Protein AF-A0A6C0KWX5-F1 (afdb_monomer_lite)

Sequence (320 aa):
MVLDVYQHNNIVYVDLNPANWIELTDAEILKAAKLDSSIHVRIRRTIEYNVAIFLELEFTEPQNSIKIADKTYEVKQPPPLTLVDLQLCLVFKNEWHAIPSVLNYYRRTHGVQRFILYDNQSDTPPPAELTAQPDVVYESWNFPYKHTIKDKKNLSPTYEGPETIIVAQNSAYSHCLKRYRQATWTMLFDTDEFVVRRRGAESLKSLVQRIPPTIDTILMKGYWAGCNSVTQSEIHNSLRKFGRRSQKFCMNKLILRTAVHVFTNCIHNPYPTRGHVTMLPPDHGFYFFHLYTASTKNRACDCTVYCQVPDRSFQESLSF

Structure (mmCIF, N/CA/C/O backbone):
data_AF-A0A6C0KWX5-F1
#
_entry.id   AF-A0A6C0KWX5-F1
#
loop_
_atom_site.group_PDB
_atom_site.id
_atom_site.type_symbol
_atom_site.label_atom_id
_atom_site.label_alt_id
_atom_site.label_comp_id
_atom_site.label_asym_id
_atom_site.label_entity_id
_atom_site.label_seq_id
_atom_site.pdbx_PDB_ins_code
_atom_site.Cartn_x
_atom_site.Cartn_y
_atom_site.Cartn_z
_atom_site.occupancy
_atom_site.B_iso_or_equiv
_atom_site.auth_seq_id
_atom_site.auth_comp_id
_atom_site.auth_asym_id
_atom_site.auth_atom_id
_atom_site.pdbx_PDB_model_num
ATOM 1 N N . MET A 1 1 ? 8.582 -11.885 -13.595 1.00 77.88 1 MET A N 1
ATOM 2 C CA . MET A 1 1 ? 9.127 -10.592 -14.065 1.00 77.88 1 MET A CA 1
ATOM 3 C C . MET A 1 1 ? 8.169 -9.462 -13.727 1.00 77.88 1 MET A C 1
ATOM 5 O O . MET A 1 1 ? 8.527 -8.648 -12.892 1.00 77.88 1 MET A O 1
ATOM 9 N N . VAL A 1 2 ? 6.964 -9.444 -14.291 1.00 87.12 2 VAL A N 1
ATOM 10 C CA . VAL A 1 2 ? 5.901 -8.481 -13.952 1.00 87.12 2 VAL A CA 1
ATOM 11 C C . VAL A 1 2 ? 5.004 -9.070 -12.856 1.00 87.12 2 VAL A C 1
ATOM 13 O O . VAL A 1 2 ? 4.782 -10.282 -12.859 1.00 87.12 2 VAL A O 1
ATOM 16 N N . LEU A 1 3 ? 4.574 -8.240 -11.906 1.00 84.06 3 LEU A N 1
ATOM 17 C CA . LEU A 1 3 ? 3.698 -8.575 -10.780 1.00 84.06 3 LEU A CA 1
ATOM 18 C C . LEU A 1 3 ? 2.239 -8.415 -11.154 1.00 84.06 3 LEU A C 1
ATOM 20 O O . LEU A 1 3 ? 1.463 -9.359 -11.049 1.00 84.06 3 LEU A O 1
ATOM 24 N N . ASP A 1 4 ? 1.900 -7.217 -11.604 1.00 89.44 4 ASP A N 1
ATOM 25 C CA . ASP A 1 4 ? 0.569 -6.878 -12.048 1.00 89.44 4 ASP A CA 1
ATOM 26 C C . ASP A 1 4 ? 0.655 -5.827 -13.150 1.00 89.44 4 ASP A C 1
ATOM 28 O O . ASP A 1 4 ? 1.644 -5.093 -13.264 1.00 89.44 4 ASP A O 1
ATOM 32 N N . VAL A 1 5 ? -0.390 -5.786 -13.966 1.00 92.94 5 VAL A N 1
ATOM 33 C CA . VAL A 1 5 ? -0.585 -4.769 -14.988 1.00 92.94 5 VAL A CA 1
ATOM 34 C C . VAL A 1 5 ? -2.001 -4.262 -14.856 1.00 92.94 5 VAL A C 1
ATOM 36 O O . VAL A 1 5 ? -2.960 -5.020 -14.995 1.00 92.94 5 VAL A O 1
ATOM 39 N N . TYR A 1 6 ? -2.138 -2.971 -14.607 1.00 91.88 6 TYR A N 1
ATOM 40 C CA . TYR A 1 6 ? -3.445 -2.342 -14.542 1.00 91.88 6 TYR A CA 1
ATOM 41 C C . TYR A 1 6 ? -3.374 -0.918 -15.067 1.00 91.88 6 TYR A C 1
ATOM 43 O O . TYR A 1 6 ? -2.311 -0.297 -15.131 1.00 91.88 6 TYR A O 1
ATOM 51 N N . GLN A 1 7 ? -4.527 -0.401 -15.460 1.00 92.38 7 GLN A N 1
ATOM 52 C CA . GLN A 1 7 ? -4.629 0.909 -16.076 1.00 92.38 7 GLN A CA 1
ATOM 53 C C . GLN A 1 7 ? -5.411 1.874 -15.205 1.00 92.38 7 GLN A C 1
ATOM 55 O O . GLN A 1 7 ? -6.358 1.503 -14.526 1.00 92.38 7 GLN A O 1
ATOM 60 N N . HIS A 1 8 ? -5.034 3.142 -15.245 1.00 89.06 8 HIS A N 1
ATOM 61 C CA . HIS A 1 8 ? -5.859 4.219 -14.736 1.00 89.06 8 HIS A CA 1
ATOM 62 C C . HIS A 1 8 ? -5.823 5.374 -15.730 1.00 89.06 8 HIS A C 1
ATOM 64 O O . HIS A 1 8 ? -4.761 5.942 -15.997 1.00 89.06 8 HIS A O 1
ATOM 70 N N . ASN A 1 9 ? -6.989 5.722 -16.274 1.00 89.00 9 ASN A N 1
ATOM 71 C CA . ASN A 1 9 ? -7.113 6.634 -17.410 1.00 89.00 9 ASN A CA 1
ATOM 72 C C . ASN A 1 9 ? -6.248 6.135 -18.578 1.00 89.00 9 ASN A C 1
ATOM 74 O O . ASN A 1 9 ? -6.409 5.000 -19.010 1.00 89.00 9 ASN A O 1
ATOM 78 N N . ASN A 1 10 ? -5.302 6.950 -19.032 1.00 91.56 10 ASN A N 1
ATOM 79 C CA . ASN A 1 10 ? -4.408 6.672 -20.152 1.00 91.56 10 ASN A CA 1
ATOM 80 C C . ASN A 1 10 ? -3.023 6.160 -19.717 1.00 91.56 10 ASN A C 1
ATOM 82 O O . ASN A 1 10 ? -2.100 6.085 -20.523 1.00 91.56 10 ASN A O 1
ATOM 86 N N . ILE A 1 11 ? -2.859 5.831 -18.432 1.00 93.00 11 ILE A N 1
ATOM 87 C CA . ILE A 1 11 ? -1.591 5.360 -17.874 1.00 93.00 11 ILE A CA 1
ATOM 88 C C . ILE A 1 11 ? -1.740 3.892 -17.495 1.00 93.00 11 ILE A C 1
ATOM 90 O O . ILE A 1 11 ? -2.563 3.545 -16.645 1.00 93.00 11 ILE A O 1
ATOM 94 N N . VAL A 1 12 ? -0.917 3.038 -18.097 1.00 94.19 12 VAL A N 1
ATOM 95 C CA . VAL A 1 12 ? -0.750 1.648 -17.673 1.00 94.19 12 VAL A CA 1
ATOM 96 C C . VAL A 1 12 ? 0.422 1.576 -16.708 1.00 94.19 12 VAL A C 1
ATOM 98 O O . VAL A 1 12 ? 1.530 2.027 -17.001 1.00 94.19 12 VAL A O 1
ATOM 101 N N . TYR A 1 13 ? 0.169 0.994 -15.546 1.00 93.25 13 TYR A N 1
ATOM 102 C CA . TYR A 1 13 ? 1.183 0.712 -14.550 1.00 93.25 13 TYR A CA 1
ATOM 103 C C . TYR A 1 13 ? 1.593 -0.750 -14.648 1.00 93.25 13 TYR A C 1
ATOM 105 O O . TYR A 1 13 ? 0.751 -1.648 -14.664 1.00 93.25 13 TYR A O 1
ATOM 113 N N . VAL A 1 14 ? 2.900 -0.974 -14.681 1.00 93.81 14 VAL A N 1
ATOM 114 C CA . VAL A 1 14 ? 3.500 -2.305 -14.718 1.00 93.81 14 VAL A CA 1
ATOM 115 C C . VAL A 1 14 ? 4.315 -2.484 -13.453 1.00 93.81 14 VAL A C 1
ATOM 117 O O . VAL A 1 14 ? 5.457 -2.029 -13.389 1.00 93.81 14 VAL A O 1
ATOM 120 N N . ASP A 1 15 ? 3.745 -3.136 -12.446 1.00 90.44 15 ASP A N 1
ATOM 121 C CA . ASP A 1 15 ? 4.493 -3.455 -11.234 1.00 90.44 15 ASP A CA 1
ATOM 122 C C . ASP A 1 15 ? 5.517 -4.549 -11.557 1.00 90.44 15 ASP A C 1
ATOM 124 O O . ASP A 1 15 ? 5.176 -5.604 -12.086 1.00 90.44 15 ASP A O 1
ATOM 128 N N . LEU A 1 16 ? 6.795 -4.308 -11.276 1.00 90.25 16 LEU A N 1
ATOM 129 C CA . LEU A 1 16 ? 7.890 -5.244 -11.535 1.00 90.25 16 LEU A CA 1
ATOM 130 C C . LEU A 1 16 ? 8.304 -5.936 -10.241 1.00 90.25 16 LEU A C 1
ATOM 132 O O . LEU A 1 16 ? 8.296 -5.323 -9.179 1.00 90.25 16 LEU A O 1
ATOM 136 N N . ASN A 1 17 ? 8.687 -7.216 -10.320 1.00 86.25 17 ASN A N 1
ATOM 137 C CA . ASN A 1 17 ? 9.125 -7.970 -9.144 1.00 86.25 17 ASN A CA 1
ATOM 138 C C . ASN A 1 17 ? 10.477 -7.440 -8.637 1.00 86.25 17 ASN A C 1
ATOM 140 O O . ASN A 1 17 ? 11.497 -7.760 -9.247 1.00 86.25 17 ASN A O 1
ATOM 144 N N . PRO A 1 18 ? 10.550 -6.734 -7.504 1.00 82.75 18 PRO A N 1
ATOM 145 C CA . PRO A 1 18 ? 11.796 -6.127 -7.043 1.00 82.75 18 PRO A CA 1
ATOM 146 C C . PRO A 1 18 ? 12.936 -7.145 -6.918 1.00 82.75 18 PRO A C 1
ATOM 148 O O . PRO A 1 18 ? 14.059 -6.842 -7.300 1.00 82.75 18 PRO A O 1
ATOM 151 N N . ALA A 1 19 ? 12.634 -8.390 -6.529 1.00 80.12 19 ALA A N 1
ATOM 152 C CA . ALA A 1 19 ? 13.612 -9.474 -6.420 1.00 80.12 19 ALA A CA 1
ATOM 153 C C . ALA A 1 19 ? 14.302 -9.861 -7.744 1.00 80.12 19 ALA A C 1
ATOM 155 O O . ALA A 1 19 ? 15.315 -10.548 -7.717 1.00 80.12 19 ALA A O 1
ATOM 156 N N . ASN A 1 20 ? 13.746 -9.467 -8.894 1.00 83.38 20 ASN A N 1
ATOM 157 C CA . ASN A 1 20 ? 14.325 -9.732 -10.216 1.00 83.38 20 ASN A CA 1
ATOM 158 C C . ASN A 1 20 ? 14.896 -8.476 -10.888 1.00 83.38 20 ASN A C 1
ATOM 160 O O . ASN A 1 20 ? 15.666 -8.605 -11.832 1.00 83.38 20 ASN A O 1
ATOM 164 N N . TRP A 1 21 ? 14.470 -7.281 -10.468 1.00 84.69 21 TRP A N 1
ATOM 165 C CA . TRP A 1 21 ? 14.748 -6.035 -11.194 1.00 84.69 21 TRP A CA 1
ATOM 166 C C . TRP A 1 21 ? 15.574 -5.024 -10.389 1.00 84.69 21 TRP A C 1
ATOM 168 O O . TRP A 1 21 ? 16.049 -4.051 -10.968 1.00 84.69 21 TRP A O 1
ATOM 178 N N . ILE A 1 22 ? 15.763 -5.226 -9.079 1.00 82.75 22 ILE A N 1
ATOM 179 C CA . ILE A 1 22 ? 16.512 -4.286 -8.227 1.00 82.75 22 ILE A CA 1
ATOM 180 C C . ILE A 1 22 ? 17.980 -4.143 -8.631 1.00 82.75 22 ILE A C 1
ATOM 182 O O . ILE A 1 22 ? 18.542 -3.058 -8.509 1.00 82.75 22 ILE A O 1
ATOM 186 N N . GLU A 1 23 ? 18.568 -5.210 -9.166 1.00 83.31 23 GLU A N 1
ATOM 187 C CA . GLU A 1 23 ? 19.961 -5.259 -9.616 1.00 83.31 23 GLU A CA 1
ATOM 188 C C . GLU A 1 23 ? 20.122 -4.849 -11.091 1.00 83.31 23 GLU A C 1
ATOM 190 O O . GLU A 1 23 ? 21.155 -5.123 -11.683 1.00 83.31 23 GLU A O 1
ATOM 195 N N . LEU A 1 24 ? 19.109 -4.237 -11.716 1.00 85.38 24 LEU A N 1
ATOM 196 C CA . LEU A 1 24 ? 19.191 -3.731 -13.090 1.00 85.38 24 LEU A CA 1
ATOM 197 C C . LEU A 1 24 ? 19.193 -2.204 -13.085 1.00 85.38 24 LEU A C 1
ATOM 199 O O . LEU A 1 24 ? 18.390 -1.589 -12.390 1.00 85.38 24 LEU A O 1
ATOM 203 N N . THR A 1 25 ? 20.019 -1.566 -13.905 1.00 84.88 25 THR A N 1
ATOM 204 C CA . THR A 1 25 ? 19.956 -0.125 -14.215 1.00 84.88 25 THR A CA 1
ATOM 205 C C . THR A 1 25 ? 18.707 0.221 -15.030 1.00 84.88 25 THR A C 1
ATOM 207 O O . THR A 1 25 ? 18.078 -0.657 -15.613 1.00 84.88 25 THR A O 1
ATOM 210 N N . ASP A 1 26 ? 18.311 1.497 -15.104 1.00 85.75 26 ASP A N 1
ATOM 211 C CA . ASP A 1 26 ? 17.120 1.895 -15.880 1.00 85.75 26 ASP A CA 1
ATOM 212 C C . ASP A 1 26 ? 17.229 1.501 -17.360 1.00 85.75 26 ASP A C 1
ATOM 214 O O . ASP A 1 26 ? 16.267 0.997 -17.940 1.00 85.75 26 ASP A O 1
ATOM 218 N N . ALA A 1 27 ? 18.420 1.633 -17.949 1.00 87.31 27 ALA A N 1
ATOM 219 C CA . ALA A 1 27 ? 18.684 1.195 -19.316 1.00 87.31 27 ALA A CA 1
ATOM 220 C C . ALA A 1 27 ? 18.518 -0.327 -19.480 1.00 87.31 27 ALA A C 1
ATOM 222 O O . ALA A 1 27 ? 17.933 -0.786 -20.464 1.00 87.31 27 ALA A O 1
ATOM 223 N N . GLU A 1 28 ? 18.987 -1.118 -18.512 1.00 90.62 28 GLU A N 1
ATOM 224 C CA . GLU A 1 28 ? 18.811 -2.573 -18.516 1.00 90.62 28 GLU A CA 1
ATOM 225 C C . GLU A 1 28 ? 17.349 -2.973 -18.323 1.00 90.62 28 GLU A C 1
ATOM 227 O O . GLU A 1 28 ? 16.893 -3.894 -18.999 1.00 90.62 28 GLU A O 1
ATOM 232 N N . ILE A 1 29 ? 16.593 -2.257 -17.481 1.00 89.56 29 ILE A N 1
ATOM 233 C CA . ILE A 1 29 ? 15.151 -2.475 -17.326 1.00 89.56 29 ILE A CA 1
ATOM 234 C C . ILE A 1 29 ? 14.431 -2.235 -18.656 1.00 89.56 29 ILE A C 1
ATOM 236 O O . ILE A 1 29 ? 13.684 -3.106 -19.097 1.00 89.56 29 ILE A O 1
ATOM 240 N N . LEU A 1 30 ? 14.666 -1.099 -19.322 1.00 90.88 30 LEU A N 1
ATOM 241 C CA . LEU A 1 30 ? 14.030 -0.790 -20.612 1.00 90.88 30 LEU A CA 1
ATOM 242 C C . LEU A 1 30 ? 14.389 -1.827 -21.680 1.00 90.88 30 LEU A C 1
ATOM 244 O O . LEU A 1 30 ? 13.513 -2.325 -22.391 1.00 90.88 30 LEU A O 1
ATOM 248 N N . LYS A 1 31 ? 15.670 -2.206 -21.751 1.00 92.19 31 LYS A N 1
ATOM 249 C CA . LYS A 1 31 ? 16.156 -3.230 -22.679 1.00 92.19 31 LYS A CA 1
ATOM 250 C C . LYS A 1 31 ? 15.505 -4.589 -22.416 1.00 92.19 31 LYS A C 1
ATOM 252 O O . LYS A 1 31 ? 15.086 -5.255 -23.360 1.00 92.19 31 LYS A O 1
ATOM 257 N N . ALA A 1 32 ? 15.407 -5.001 -21.153 1.00 91.00 32 ALA A N 1
ATOM 258 C CA . ALA A 1 32 ? 14.780 -6.261 -20.766 1.00 91.00 32 ALA A CA 1
ATOM 259 C C . ALA A 1 32 ? 13.261 -6.242 -20.993 1.00 91.00 32 ALA A C 1
ATOM 261 O O . ALA A 1 32 ? 12.693 -7.256 -21.392 1.00 91.00 32 ALA A O 1
ATOM 262 N N . ALA A 1 33 ? 12.609 -5.094 -20.792 1.00 91.38 33 ALA A N 1
ATOM 263 C CA . ALA A 1 33 ? 11.176 -4.934 -21.001 1.00 91.38 33 ALA A CA 1
ATOM 264 C C . ALA A 1 33 ? 10.771 -5.035 -22.482 1.00 91.38 33 ALA A C 1
ATOM 266 O O . ALA A 1 33 ? 9.632 -5.411 -22.753 1.00 91.38 33 ALA A O 1
ATOM 267 N N . LYS A 1 34 ? 11.689 -4.771 -23.430 1.00 93.69 34 LYS A N 1
ATOM 268 C CA . LYS A 1 34 ? 11.443 -4.833 -24.888 1.00 93.69 34 LYS A CA 1
ATOM 269 C C . LYS A 1 34 ? 10.170 -4.079 -25.305 1.00 93.69 34 LYS A C 1
ATOM 271 O O . LYS A 1 34 ? 9.367 -4.589 -26.085 1.00 93.69 34 LYS A O 1
ATOM 276 N N . LEU A 1 35 ? 9.963 -2.901 -24.722 1.00 91.25 35 LEU A N 1
ATOM 277 C CA . LEU A 1 35 ? 8.808 -2.057 -25.020 1.00 91.25 35 LEU A CA 1
ATOM 278 C C . LEU A 1 35 ? 8.970 -1.385 -26.385 1.00 91.25 35 LEU A C 1
ATOM 280 O O . LEU A 1 35 ? 10.094 -1.149 -26.833 1.00 91.25 35 LEU A O 1
ATOM 284 N N . ASP A 1 36 ? 7.845 -1.071 -27.026 1.00 88.25 36 ASP A N 1
ATOM 285 C CA . ASP A 1 36 ? 7.844 -0.255 -28.238 1.00 88.25 36 ASP A CA 1
ATOM 286 C C . ASP A 1 36 ? 8.457 1.121 -27.936 1.00 88.25 36 ASP A C 1
ATOM 288 O O . ASP A 1 36 ? 8.102 1.773 -26.952 1.00 88.25 36 ASP A O 1
ATOM 292 N N . SER A 1 37 ? 9.375 1.558 -28.797 1.00 87.94 37 SER A N 1
ATOM 293 C CA . SER A 1 37 ? 10.013 2.873 -28.727 1.00 87.94 37 SER A CA 1
ATOM 294 C C . SER A 1 37 ? 9.035 4.052 -28.792 1.00 87.94 37 SER A C 1
ATOM 296 O O . SER A 1 37 ? 9.402 5.150 -28.381 1.00 87.94 37 SER A O 1
ATOM 298 N N . SER A 1 38 ? 7.813 3.851 -29.296 1.00 88.25 38 SER A N 1
ATOM 299 C CA . SER A 1 38 ? 6.779 4.888 -29.336 1.00 88.25 38 SER A CA 1
ATOM 300 C C . SER A 1 38 ? 6.096 5.123 -27.987 1.00 88.25 38 SER A C 1
ATOM 302 O O . SER A 1 38 ? 5.382 6.113 -27.834 1.00 88.25 38 SER A O 1
ATOM 304 N N . ILE A 1 39 ? 6.258 4.216 -27.018 1.00 90.88 39 ILE A N 1
ATOM 305 C CA . ILE A 1 39 ? 5.629 4.329 -25.702 1.00 90.88 39 ILE A CA 1
ATOM 306 C C . ILE A 1 39 ? 6.493 5.235 -24.830 1.00 90.88 39 ILE A C 1
ATOM 308 O O . ILE A 1 39 ? 7.680 4.979 -24.627 1.00 90.88 39 ILE A O 1
ATOM 312 N N . HIS A 1 40 ? 5.892 6.277 -24.253 1.00 92.38 40 HIS A N 1
ATOM 313 C CA . HIS A 1 40 ? 6.577 7.067 -23.234 1.00 92.38 40 HIS A CA 1
ATOM 314 C C . HIS A 1 40 ? 6.649 6.263 -21.936 1.00 92.38 40 HIS A C 1
ATOM 316 O O . HIS A 1 40 ? 5.623 5.988 -21.310 1.00 92.38 40 HIS A O 1
ATOM 322 N N . VAL A 1 41 ? 7.864 5.878 -21.539 1.00 92.81 41 VAL A N 1
ATOM 323 C CA . VAL A 1 41 ? 8.113 5.049 -20.354 1.00 92.81 41 VAL A CA 1
ATOM 324 C C . VAL A 1 41 ? 8.775 5.879 -19.268 1.00 92.81 41 VAL A C 1
ATOM 326 O O . VAL A 1 41 ? 9.833 6.471 -19.481 1.00 92.81 41 VAL A O 1
ATOM 329 N N . ARG A 1 42 ? 8.207 5.860 -18.061 1.00 91.81 42 ARG A N 1
ATOM 330 C CA . ARG A 1 42 ? 8.892 6.352 -16.857 1.00 91.81 42 ARG A CA 1
ATOM 331 C C . ARG A 1 42 ? 9.153 5.192 -15.915 1.00 91.81 42 ARG A C 1
ATOM 333 O O . ARG A 1 42 ? 8.222 4.503 -15.505 1.00 91.81 42 ARG A O 1
ATOM 340 N N . ILE A 1 43 ? 10.415 5.004 -15.540 1.00 87.69 43 ILE A N 1
ATOM 341 C CA . ILE A 1 43 ? 10.791 4.042 -14.504 1.00 87.69 43 ILE A CA 1
ATOM 342 C C . ILE A 1 43 ? 10.708 4.733 -13.145 1.00 87.69 43 ILE A C 1
ATOM 344 O O . ILE A 1 43 ? 11.202 5.846 -12.951 1.00 87.69 43 ILE A O 1
ATOM 348 N N . ARG A 1 44 ? 10.060 4.069 -12.190 1.00 85.25 44 ARG A N 1
ATOM 349 C CA . ARG A 1 44 ? 9.919 4.540 -10.812 1.00 85.25 44 ARG A CA 1
ATOM 350 C C . ARG A 1 44 ? 10.548 3.525 -9.866 1.00 85.25 44 ARG A C 1
ATOM 352 O O . ARG A 1 44 ? 10.265 2.334 -9.976 1.00 85.25 44 ARG A O 1
ATOM 359 N N . ARG A 1 45 ? 11.383 4.005 -8.937 1.00 79.56 45 ARG A N 1
ATOM 360 C CA . ARG A 1 45 ? 12.081 3.207 -7.912 1.00 79.56 45 ARG A CA 1
ATOM 361 C C . ARG A 1 45 ? 12.068 3.913 -6.553 1.00 79.56 45 ARG A C 1
ATOM 363 O O . ARG A 1 45 ? 12.023 5.146 -6.518 1.00 79.56 45 ARG A O 1
ATOM 370 N N . THR A 1 46 ? 12.106 3.163 -5.442 1.00 70.94 46 THR A N 1
ATOM 371 C CA . THR A 1 46 ? 12.156 3.763 -4.091 1.00 70.94 46 THR A CA 1
ATOM 372 C C . THR A 1 46 ? 13.607 4.105 -3.777 1.00 70.94 46 THR A C 1
ATOM 374 O O . THR A 1 46 ? 14.447 3.227 -3.682 1.00 70.94 46 THR A O 1
ATOM 377 N N . ILE A 1 47 ? 13.930 5.384 -3.608 1.00 57.75 47 ILE A N 1
ATOM 378 C CA . ILE A 1 47 ? 15.330 5.833 -3.494 1.00 57.75 47 ILE A CA 1
ATOM 379 C C . ILE A 1 47 ? 16.093 5.241 -2.295 1.00 57.75 47 ILE A C 1
ATOM 381 O O . ILE A 1 47 ? 17.273 4.946 -2.428 1.00 57.75 47 ILE A O 1
ATOM 385 N N . GLU A 1 48 ? 15.435 4.998 -1.160 1.00 56.97 48 GLU A N 1
ATOM 386 C CA . GLU A 1 48 ? 16.131 4.570 0.069 1.00 56.97 48 GLU A CA 1
ATOM 387 C C . GLU A 1 48 ? 16.114 3.067 0.323 1.00 56.97 48 GLU A C 1
ATOM 389 O O . GLU A 1 48 ? 16.886 2.568 1.133 1.00 56.97 48 GLU A O 1
ATOM 394 N N . TYR A 1 49 ? 15.240 2.327 -0.359 1.00 56.84 49 TYR A N 1
ATOM 395 C CA . TYR A 1 49 ? 15.093 0.891 -0.112 1.00 56.84 49 TYR A CA 1
ATOM 396 C C . TYR A 1 49 ? 14.850 0.069 -1.392 1.00 56.84 49 TYR A C 1
ATOM 398 O O . TYR A 1 49 ? 14.737 -1.147 -1.307 1.00 56.84 49 TYR A O 1
ATOM 406 N N . ASN A 1 50 ? 14.774 0.703 -2.570 1.00 54.28 50 ASN A N 1
ATOM 407 C CA . ASN A 1 50 ? 14.421 0.147 -3.891 1.00 54.28 50 ASN A CA 1
ATOM 408 C C . ASN A 1 50 ? 13.410 -1.020 -3.882 1.00 54.28 50 ASN A C 1
ATOM 410 O O . ASN A 1 50 ? 13.502 -1.954 -4.676 1.00 54.28 50 ASN A O 1
ATOM 414 N N . VAL A 1 51 ? 12.416 -0.984 -2.993 1.00 65.94 51 VAL A N 1
ATOM 415 C CA . VAL A 1 51 ? 11.548 -2.140 -2.734 1.00 65.94 51 VAL A CA 1
ATOM 416 C C . VAL A 1 51 ? 10.356 -2.213 -3.673 1.00 65.94 51 VAL A C 1
ATOM 418 O O . VAL A 1 51 ? 9.673 -3.225 -3.707 1.00 65.94 51 VAL A O 1
ATOM 421 N N . ALA A 1 52 ? 10.079 -1.163 -4.436 1.00 73.94 52 ALA A N 1
ATOM 422 C CA . ALA A 1 52 ? 9.061 -1.194 -5.471 1.00 73.94 52 ALA A CA 1
ATOM 423 C C . ALA A 1 52 ? 9.631 -0.561 -6.738 1.00 73.94 52 ALA A C 1
ATOM 425 O O . ALA A 1 52 ? 10.197 0.534 -6.705 1.00 73.94 52 ALA A O 1
ATOM 426 N N . ILE A 1 53 ? 9.498 -1.292 -7.841 1.00 83.94 53 ILE A N 1
ATOM 427 C CA . ILE A 1 53 ? 9.940 -0.891 -9.170 1.00 83.94 53 ILE A CA 1
ATOM 428 C C . ILE A 1 53 ? 8.731 -1.042 -10.073 1.00 83.94 53 ILE A C 1
ATOM 430 O O . ILE A 1 53 ? 8.098 -2.096 -10.071 1.00 83.94 53 ILE A O 1
ATOM 434 N N . PHE A 1 54 ? 8.394 -0.004 -10.824 1.00 88.56 54 PHE A N 1
ATOM 435 C CA . PHE A 1 54 ? 7.309 -0.089 -11.790 1.00 88.56 54 PHE A CA 1
ATOM 436 C C . PHE A 1 54 ? 7.552 0.810 -12.994 1.00 88.56 54 PHE A C 1
ATOM 438 O O . PHE A 1 54 ? 8.357 1.746 -12.944 1.00 88.56 54 PHE A O 1
ATOM 445 N N . LEU A 1 55 ? 6.848 0.493 -14.076 1.00 92.69 55 LEU A N 1
ATOM 446 C CA . LEU A 1 55 ? 6.818 1.292 -15.294 1.00 92.69 55 LEU A CA 1
ATOM 447 C C . LEU A 1 55 ? 5.500 2.065 -15.343 1.00 92.69 55 LEU A C 1
ATOM 449 O O . LEU A 1 55 ? 4.438 1.478 -15.139 1.00 92.69 55 LEU A O 1
ATOM 453 N N . GLU A 1 56 ? 5.573 3.364 -15.615 1.00 93.94 56 GLU A N 1
ATOM 454 C CA . GLU A 1 56 ? 4.432 4.168 -16.062 1.00 93.94 56 GLU A CA 1
ATOM 455 C C . GLU A 1 56 ? 4.507 4.247 -17.585 1.00 93.94 56 GLU A C 1
ATOM 457 O O . GLU A 1 56 ? 5.473 4.792 -18.124 1.00 93.94 56 GLU A O 1
ATOM 462 N N . LEU A 1 57 ? 3.512 3.674 -18.257 1.00 95.06 57 LEU A N 1
ATOM 463 C CA . LEU A 1 57 ? 3.392 3.653 -19.709 1.00 95.06 57 LEU A CA 1
ATOM 464 C C . LEU A 1 57 ? 2.213 4.541 -20.106 1.00 95.06 57 LEU A C 1
ATOM 466 O O . LEU A 1 57 ? 1.076 4.266 -19.721 1.00 95.06 57 LEU A O 1
ATOM 470 N N . GLU A 1 58 ? 2.479 5.616 -20.839 1.00 95.06 58 GLU A N 1
ATOM 471 C CA . GLU A 1 58 ? 1.447 6.556 -21.283 1.00 95.06 58 GLU A CA 1
ATOM 472 C C . GLU A 1 58 ? 0.967 6.192 -22.694 1.00 95.06 58 GLU A C 1
ATOM 474 O O . GLU A 1 58 ? 1.773 6.054 -23.615 1.00 95.06 58 GLU A O 1
ATOM 479 N N . PHE A 1 59 ? -0.348 6.028 -22.851 1.00 93.69 59 PHE A N 1
ATOM 480 C CA . PHE A 1 59 ? -1.002 5.674 -24.110 1.00 93.69 59 PHE A CA 1
ATOM 481 C C . PHE A 1 59 ? -2.014 6.747 -24.516 1.00 93.69 59 PHE A C 1
ATOM 483 O O . PHE A 1 59 ? -2.565 7.453 -23.678 1.00 93.69 59 PHE A O 1
ATOM 490 N N . THR A 1 60 ? -2.308 6.864 -25.809 1.00 93.56 60 THR A N 1
ATOM 491 C CA . THR A 1 60 ? -3.378 7.755 -26.292 1.00 93.56 60 THR A CA 1
ATOM 492 C C . THR A 1 60 ? -4.770 7.189 -26.024 1.00 93.56 60 THR A C 1
ATOM 494 O O . THR A 1 60 ? -5.720 7.949 -25.857 1.00 93.56 60 THR A O 1
ATOM 497 N N . GLU A 1 61 ? -4.883 5.862 -25.956 1.00 93.00 61 GLU A N 1
ATOM 498 C CA . GLU A 1 61 ? -6.136 5.131 -25.781 1.00 93.00 61 GLU A CA 1
ATOM 499 C C . GLU A 1 61 ? -5.992 4.016 -24.737 1.00 93.00 61 GLU A C 1
ATOM 501 O O . GLU A 1 61 ? -4.880 3.514 -24.518 1.00 93.00 61 GLU A O 1
ATOM 506 N N . PRO A 1 62 ? -7.103 3.583 -24.114 1.00 92.94 62 PRO A N 1
ATOM 507 C CA . PRO A 1 62 ? -7.101 2.432 -23.230 1.00 92.94 62 PRO A CA 1
ATOM 508 C C . PRO A 1 62 ? -6.550 1.159 -23.871 1.00 92.94 62 PRO A C 1
ATOM 510 O O . PRO A 1 62 ? -6.863 0.831 -25.011 1.00 92.94 62 PRO A O 1
ATOM 513 N N . GLN A 1 63 ? -5.760 0.418 -23.103 1.00 95.25 63 GLN A N 1
ATOM 514 C CA . GLN A 1 63 ? -5.153 -0.838 -23.510 1.00 95.25 63 GLN A CA 1
ATOM 515 C C . GLN A 1 63 ? -5.853 -2.002 -22.808 1.00 95.25 63 GLN A C 1
ATOM 517 O O . GLN A 1 63 ? -6.076 -1.973 -21.601 1.00 95.25 63 GLN A O 1
ATOM 522 N N . ASN A 1 64 ? -6.151 -3.060 -23.561 1.00 95.00 64 ASN A N 1
ATOM 523 C CA . ASN A 1 64 ? -6.640 -4.324 -22.994 1.00 95.00 64 ASN A CA 1
ATOM 524 C C . ASN A 1 64 ? -5.490 -5.293 -22.685 1.00 95.00 64 ASN A C 1
ATOM 526 O O . ASN A 1 64 ? -5.623 -6.207 -21.875 1.00 95.00 64 ASN A O 1
ATOM 530 N N . SER A 1 65 ? -4.343 -5.103 -23.336 1.00 96.25 65 SER A N 1
ATOM 531 C CA . SER A 1 65 ? -3.155 -5.926 -23.141 1.00 96.25 65 SER A CA 1
ATOM 532 C C . SER A 1 65 ? -1.893 -5.155 -23.503 1.00 96.25 65 SER A C 1
ATOM 534 O O . SER A 1 65 ? -1.939 -4.293 -24.376 1.00 96.25 65 SER A O 1
ATOM 536 N N . ILE A 1 66 ? -0.763 -5.520 -22.906 1.00 95.69 66 ILE A N 1
ATOM 537 C CA . ILE A 1 66 ? 0.564 -5.012 -23.277 1.00 95.69 66 ILE A CA 1
ATOM 538 C C . ILE A 1 66 ? 1.557 -6.163 -23.417 1.00 95.69 66 ILE A C 1
ATOM 540 O O . ILE A 1 66 ? 1.424 -7.199 -22.763 1.00 95.69 66 ILE A O 1
ATOM 544 N N . LYS A 1 67 ? 2.587 -5.982 -24.245 1.00 94.88 67 LYS A N 1
ATOM 545 C CA . LYS A 1 67 ? 3.676 -6.951 -24.403 1.00 94.88 67 LYS A CA 1
ATOM 546 C C . LYS A 1 67 ? 4.919 -6.464 -23.660 1.00 94.88 67 LYS A C 1
ATOM 548 O O . LYS A 1 67 ? 5.397 -5.369 -23.925 1.00 94.88 67 LYS A O 1
ATOM 553 N N . ILE A 1 68 ? 5.442 -7.279 -22.744 1.00 92.94 68 ILE A N 1
ATOM 554 C CA . ILE A 1 68 ? 6.674 -7.012 -21.987 1.00 92.94 68 ILE A CA 1
ATOM 555 C C . ILE A 1 68 ? 7.556 -8.257 -22.039 1.00 92.94 68 ILE A C 1
ATOM 557 O O . ILE A 1 68 ? 7.115 -9.344 -21.658 1.00 92.94 68 ILE A O 1
ATOM 561 N N . ALA A 1 69 ? 8.810 -8.101 -22.468 1.00 89.88 69 ALA A N 1
ATOM 562 C CA . ALA A 1 69 ? 9.795 -9.182 -22.560 1.00 89.88 69 ALA A CA 1
ATOM 563 C C . ALA A 1 69 ? 9.241 -10.418 -23.302 1.00 89.88 69 ALA A C 1
ATOM 565 O O . ALA A 1 69 ? 9.309 -11.543 -22.811 1.00 89.88 69 ALA A O 1
ATOM 566 N N . ASP A 1 70 ? 8.619 -10.180 -24.459 1.00 91.31 70 ASP A N 1
ATOM 567 C CA . ASP A 1 70 ? 7.955 -11.173 -25.319 1.00 91.31 70 ASP A CA 1
ATOM 568 C C . ASP A 1 70 ? 6.683 -11.835 -24.774 1.00 91.31 70 ASP A C 1
ATOM 570 O O . ASP A 1 70 ? 6.026 -12.577 -25.503 1.00 91.31 70 ASP A O 1
ATOM 574 N N . LYS A 1 71 ? 6.270 -11.513 -23.546 1.00 95.19 71 LYS A N 1
ATOM 575 C CA . LYS A 1 71 ? 5.036 -12.019 -22.945 1.00 95.19 71 LYS A CA 1
ATOM 576 C C . LYS A 1 71 ? 3.926 -10.973 -23.007 1.00 95.19 71 LYS A C 1
ATOM 578 O O . LYS A 1 71 ? 4.146 -9.811 -22.675 1.00 95.19 71 LYS A O 1
ATOM 583 N N . THR A 1 72 ? 2.727 -11.400 -23.391 1.00 95.31 72 THR A N 1
ATOM 584 C CA . THR A 1 72 ? 1.519 -10.571 -23.322 1.00 95.31 72 THR A CA 1
ATOM 585 C C . THR A 1 72 ? 0.916 -10.642 -21.923 1.00 95.31 72 THR A C 1
ATOM 587 O O . THR A 1 72 ? 0.784 -11.725 -21.350 1.00 95.31 72 THR A O 1
ATOM 590 N N . TYR A 1 73 ? 0.555 -9.484 -21.383 1.00 95.38 73 TYR A N 1
ATOM 591 C CA . TYR A 1 73 ? -0.124 -9.318 -20.106 1.00 95.38 73 TYR A CA 1
ATOM 592 C C . TYR A 1 73 ? -1.466 -8.645 -20.355 1.00 95.38 73 TYR A C 1
ATOM 594 O O . TYR A 1 73 ? -1.529 -7.649 -21.075 1.00 95.38 73 TYR A O 1
ATOM 602 N N . GLU A 1 74 ? -2.523 -9.188 -19.762 1.00 96.25 74 GLU A N 1
ATOM 603 C CA . GLU A 1 74 ? -3.819 -8.520 -19.699 1.00 96.25 74 GLU A CA 1
ATOM 604 C C . GLU A 1 74 ? -3.699 -7.269 -18.827 1.00 96.25 74 GLU A C 1
ATOM 606 O O . GLU A 1 74 ? -3.095 -7.304 -17.753 1.00 96.25 74 GLU A O 1
ATOM 611 N N . VAL A 1 75 ? -4.259 -6.163 -19.305 1.00 94.75 75 VAL A N 1
ATOM 612 C CA . VAL A 1 75 ? -4.303 -4.904 -18.569 1.00 94.75 75 VAL A CA 1
ATOM 613 C C . VAL A 1 75 ? -5.592 -4.879 -17.763 1.00 94.75 75 VAL A C 1
ATOM 615 O O . VAL A 1 75 ? -6.682 -4.692 -18.304 1.00 94.75 75 VAL A O 1
ATOM 618 N N . LYS A 1 76 ? -5.475 -5.056 -16.448 1.00 93.38 76 LYS A N 1
ATOM 619 C CA . LYS A 1 76 ? -6.635 -5.041 -15.559 1.00 93.38 76 LYS A CA 1
ATOM 620 C C . LYS A 1 76 ? -7.178 -3.627 -15.425 1.00 93.38 76 LYS A C 1
ATOM 622 O O . LYS A 1 76 ? -6.435 -2.669 -15.200 1.00 93.38 76 LYS A O 1
ATOM 627 N N . GLN A 1 77 ? -8.495 -3.497 -15.484 1.00 88.38 77 GLN A N 1
ATOM 628 C CA . GLN A 1 77 ? -9.137 -2.264 -15.055 1.00 88.38 77 GLN A CA 1
ATOM 629 C C . GLN A 1 77 ? -9.214 -2.238 -13.521 1.00 88.38 77 GLN A C 1
ATOM 631 O O . GLN A 1 77 ? -9.352 -3.296 -12.892 1.00 88.38 77 GLN A O 1
ATOM 636 N N . PRO A 1 78 ? -9.118 -1.058 -12.885 1.00 80.94 78 PRO A N 1
ATOM 637 C CA . PRO A 1 78 ? -9.373 -0.933 -11.463 1.00 80.94 78 PRO A CA 1
ATOM 638 C C . PRO A 1 78 ? -10.790 -1.444 -11.202 1.00 80.94 78 PRO A C 1
ATOM 640 O O . PRO A 1 78 ? -11.690 -1.156 -11.998 1.00 80.94 78 PRO A O 1
ATOM 643 N N . PRO A 1 79 ? -11.019 -2.200 -10.118 1.00 82.56 79 PRO A N 1
ATOM 644 C CA . PRO A 1 79 ? -12.362 -2.663 -9.822 1.00 82.56 79 PRO A CA 1
ATOM 645 C C . PRO A 1 79 ? -13.307 -1.458 -9.690 1.00 82.56 79 PRO A C 1
ATOM 647 O O . PRO A 1 79 ? -12.871 -0.396 -9.223 1.00 82.56 79 PRO A O 1
ATOM 650 N N . PRO A 1 80 ? -14.582 -1.593 -10.102 1.00 85.44 80 PRO A N 1
ATOM 651 C CA . PRO A 1 80 ? -15.575 -0.527 -10.020 1.00 85.44 80 PRO A CA 1
ATOM 652 C C . PRO A 1 80 ? -15.974 -0.306 -8.557 1.00 85.44 80 PRO A C 1
ATOM 654 O O . PRO A 1 80 ? -17.029 -0.728 -8.093 1.00 85.44 80 PRO A O 1
ATOM 657 N N . LEU A 1 81 ? -15.075 0.312 -7.800 1.00 88.44 81 LEU A N 1
ATOM 658 C CA . LEU A 1 81 ? -15.237 0.569 -6.383 1.00 88.44 81 LEU A CA 1
ATOM 659 C C . LEU A 1 81 ? -15.883 1.934 -6.161 1.00 88.44 81 LEU A C 1
ATOM 661 O O . LEU A 1 81 ? -15.578 2.908 -6.849 1.00 88.44 81 LEU A O 1
ATOM 665 N N . THR A 1 82 ? -16.742 2.006 -5.148 1.00 92.94 82 THR A N 1
ATOM 666 C CA . THR A 1 82 ? -17.330 3.262 -4.668 1.00 92.94 82 THR A CA 1
ATOM 667 C C . THR A 1 82 ? -16.246 4.237 -4.201 1.00 92.94 82 THR A C 1
ATOM 669 O O . THR A 1 82 ? -15.145 3.834 -3.845 1.00 92.94 82 THR A O 1
ATOM 672 N N . LEU A 1 83 ? -16.506 5.540 -4.178 1.00 95.38 83 LEU A N 1
ATOM 673 C CA . LEU A 1 83 ? -15.581 6.461 -3.509 1.00 95.38 83 LEU A CA 1
ATOM 674 C C . LEU A 1 83 ? -15.740 6.329 -1.989 1.00 95.38 83 LEU A C 1
ATOM 676 O O . LEU A 1 83 ? -16.863 6.259 -1.488 1.00 95.38 83 LEU A O 1
ATOM 680 N N . VAL A 1 84 ? -14.626 6.285 -1.257 1.00 96.06 84 VAL A N 1
ATOM 681 C CA . VAL A 1 84 ? -14.614 6.265 0.215 1.00 96.06 84 VAL A CA 1
ATOM 682 C C . VAL A 1 84 ? -13.664 7.319 0.774 1.00 96.06 84 VAL A C 1
ATOM 684 O O . VAL A 1 84 ? -12.690 7.694 0.129 1.00 96.06 84 VAL A O 1
ATOM 687 N N . ASP A 1 85 ? -13.911 7.781 1.998 1.00 95.12 85 ASP A N 1
ATOM 688 C CA . ASP A 1 85 ? -13.010 8.743 2.641 1.00 95.12 85 ASP A CA 1
ATOM 689 C C . ASP A 1 85 ? -11.751 8.049 3.163 1.00 95.12 85 ASP A C 1
ATOM 691 O O . ASP A 1 85 ? -10.641 8.560 3.023 1.00 95.12 85 ASP A O 1
ATOM 695 N N . LEU A 1 86 ? -11.933 6.873 3.767 1.00 96.44 86 LEU A N 1
ATOM 696 C CA . LEU A 1 86 ? -10.888 6.161 4.485 1.00 96.44 86 LEU A CA 1
ATOM 697 C C . LEU A 1 86 ? -10.927 4.666 4.166 1.00 96.44 86 LEU A C 1
ATOM 699 O O . LEU A 1 86 ? -11.941 3.998 4.395 1.00 96.44 86 LEU A O 1
ATOM 703 N N . GLN A 1 87 ? -9.801 4.143 3.685 1.00 97.69 87 GLN A N 1
ATOM 704 C CA . GLN A 1 87 ? -9.574 2.712 3.497 1.00 97.69 87 GLN A CA 1
ATOM 705 C C . GLN A 1 87 ? -8.347 2.234 4.278 1.00 97.69 87 GLN A C 1
ATOM 707 O O . GLN A 1 87 ? -7.451 3.022 4.576 1.00 97.69 87 GLN A O 1
ATOM 712 N N . LEU A 1 88 ? -8.291 0.938 4.573 1.00 96.44 88 LEU A N 1
ATOM 713 C CA . LEU A 1 88 ? -7.174 0.281 5.243 1.00 96.44 88 LEU A CA 1
ATOM 714 C C . LEU A 1 88 ? -6.598 -0.829 4.362 1.00 96.44 88 LEU A C 1
ATOM 716 O O . LEU A 1 88 ? -7.316 -1.738 3.964 1.00 96.44 88 LEU A O 1
ATOM 720 N N . CYS A 1 89 ? -5.300 -0.758 4.085 1.00 96.69 89 CYS A N 1
ATOM 721 C CA . CYS A 1 89 ? -4.523 -1.807 3.445 1.00 96.69 89 CYS A CA 1
ATOM 722 C C . CYS A 1 89 ? -3.784 -2.617 4.510 1.00 96.69 89 CYS A C 1
ATOM 724 O O . CYS A 1 89 ? -2.953 -2.060 5.230 1.00 96.69 89 CYS A O 1
ATOM 726 N N . LEU A 1 90 ? -4.061 -3.919 4.564 1.00 95.12 90 LEU A N 1
ATOM 727 C CA . LEU A 1 90 ? -3.411 -4.874 5.455 1.00 95.12 90 LEU A CA 1
ATOM 728 C C . LEU A 1 90 ? -2.580 -5.864 4.651 1.00 95.12 90 LEU A C 1
ATOM 730 O O . LEU A 1 90 ? -3.081 -6.438 3.685 1.00 95.12 90 LEU A O 1
ATOM 734 N N . VAL A 1 91 ? -1.339 -6.090 5.074 1.00 92.38 91 VAL A N 1
ATOM 735 C CA . VAL A 1 91 ? -0.500 -7.189 4.578 1.00 92.38 91 VAL A CA 1
ATOM 736 C C . VAL A 1 91 ? -0.275 -8.158 5.723 1.00 92.38 91 VAL A C 1
ATOM 738 O O . VAL A 1 91 ? 0.117 -7.741 6.808 1.00 92.38 91 VAL A O 1
ATOM 741 N N . PHE A 1 92 ? -0.525 -9.443 5.495 1.00 93.19 92 PHE A N 1
ATOM 742 C CA . PHE A 1 92 ? -0.476 -10.435 6.566 1.00 93.19 92 PHE A CA 1
ATOM 743 C C . PHE A 1 92 ? -0.090 -11.819 6.047 1.00 93.19 92 PHE A C 1
ATOM 745 O O . PHE A 1 92 ? -0.143 -12.086 4.845 1.00 93.19 92 PHE A O 1
ATOM 752 N N . LYS A 1 93 ? 0.323 -12.705 6.957 1.00 93.00 93 LYS A N 1
ATOM 753 C CA . LYS A 1 93 ? 0.563 -14.127 6.667 1.00 93.00 93 LYS A CA 1
ATOM 754 C C . LYS A 1 93 ? 0.220 -14.959 7.897 1.00 93.00 93 LYS A C 1
ATOM 756 O O . LYS A 1 93 ? 0.798 -14.753 8.956 1.00 93.00 93 LYS A O 1
ATOM 761 N N . ASN A 1 94 ? -0.643 -15.961 7.734 1.00 93.44 94 ASN A N 1
ATOM 762 C CA . ASN A 1 94 ? -1.090 -16.862 8.805 1.00 93.44 94 ASN A CA 1
ATOM 763 C C . ASN A 1 94 ? -1.816 -16.150 9.962 1.00 93.44 94 ASN A C 1
ATOM 765 O O . ASN A 1 94 ? -1.809 -16.612 11.102 1.00 93.44 94 ASN A O 1
ATOM 769 N N . GLU A 1 95 ? -2.484 -15.037 9.665 1.00 93.38 95 GLU A N 1
ATOM 770 C CA . GLU A 1 95 ? -3.135 -14.171 10.661 1.00 93.38 95 GLU A CA 1
ATOM 771 C C . GLU A 1 95 ? -4.659 -14.106 10.477 1.00 93.38 95 GLU A C 1
ATOM 773 O O . GLU A 1 95 ? -5.326 -13.260 11.067 1.00 93.38 95 GLU A O 1
ATOM 778 N N . TRP A 1 96 ? -5.241 -15.048 9.720 1.00 94.00 96 TRP A N 1
ATOM 779 C CA . TRP A 1 96 ? -6.685 -15.115 9.445 1.00 94.00 96 TRP A CA 1
ATOM 780 C C . TRP A 1 96 ? -7.568 -15.052 10.692 1.00 94.00 96 TRP A C 1
ATOM 782 O O . TRP A 1 96 ? -8.631 -14.440 10.662 1.00 94.00 96 TRP A O 1
ATOM 792 N N . HIS A 1 97 ? -7.113 -15.643 11.796 1.00 88.81 97 HIS A N 1
ATOM 793 C CA . HIS A 1 97 ? -7.831 -15.639 13.069 1.00 88.81 97 HIS A CA 1
ATOM 794 C C . HIS A 1 97 ? -7.977 -14.231 13.680 1.00 88.81 97 HIS A C 1
ATOM 796 O O . HIS A 1 97 ? -8.939 -13.977 14.401 1.00 88.81 97 HIS A O 1
ATOM 802 N N . ALA A 1 98 ? -7.050 -13.310 13.394 1.00 88.31 98 ALA A N 1
ATOM 803 C CA . ALA A 1 98 ? -7.060 -11.947 13.920 1.00 88.31 98 ALA A CA 1
ATOM 804 C C . ALA A 1 98 ? -7.842 -10.970 13.026 1.00 88.31 98 ALA A C 1
ATOM 806 O O . ALA A 1 98 ? -8.408 -9.998 13.536 1.00 88.31 98 ALA A O 1
ATOM 807 N N . ILE A 1 99 ? -7.912 -11.233 11.712 1.00 94.12 99 ILE A N 1
ATOM 808 C CA . ILE A 1 99 ? -8.494 -10.305 10.729 1.00 94.12 99 ILE A CA 1
ATOM 809 C C . ILE A 1 99 ? -9.903 -9.831 11.117 1.00 94.12 99 ILE A C 1
ATOM 811 O O . ILE A 1 99 ? -10.093 -8.616 11.161 1.00 94.12 99 ILE A O 1
ATOM 815 N N . PRO A 1 100 ? -10.883 -10.694 11.469 1.00 93.94 100 PRO A N 1
ATOM 816 C CA . PRO A 1 100 ? -12.237 -10.230 11.784 1.00 93.94 100 PRO A CA 1
ATOM 817 C C . PRO A 1 100 ? -12.277 -9.175 12.900 1.00 93.94 100 PRO A C 1
ATOM 819 O O . PRO A 1 100 ? -12.978 -8.166 12.787 1.00 93.94 100 PRO A O 1
ATOM 822 N N . SER A 1 101 ? -11.479 -9.368 13.954 1.00 87.75 101 SER A N 1
ATOM 823 C CA . SER A 1 101 ? -11.365 -8.426 15.073 1.00 87.75 101 SER A CA 1
ATOM 824 C C . SER A 1 101 ? -10.724 -7.108 14.642 1.00 87.75 101 SER A C 1
ATOM 826 O O . SER A 1 101 ? -11.208 -6.042 15.025 1.00 87.75 101 SER A O 1
ATOM 828 N N . VAL A 1 102 ? -9.685 -7.166 13.803 1.00 90.81 102 VAL A N 1
ATOM 829 C CA . VAL A 1 102 ? -9.024 -5.979 13.238 1.00 90.81 102 VAL A CA 1
ATOM 830 C C . VAL A 1 102 ? -10.002 -5.170 12.379 1.00 90.81 102 VAL A C 1
ATOM 832 O O . VAL A 1 102 ? -10.138 -3.963 12.590 1.00 90.81 102 VAL A O 1
ATOM 835 N N . LEU A 1 103 ? -10.744 -5.812 11.466 1.00 94.88 103 LEU A N 1
ATOM 836 C CA . LEU A 1 103 ? -11.711 -5.107 10.611 1.00 94.88 103 LEU A CA 1
ATOM 837 C C . LEU A 1 103 ? -12.801 -4.442 11.456 1.00 94.88 103 LEU A C 1
ATOM 839 O O . LEU A 1 103 ? -13.076 -3.252 11.303 1.00 94.88 103 LEU A O 1
ATOM 843 N N . ASN A 1 104 ? -13.378 -5.184 12.406 1.00 93.75 104 ASN A N 1
ATOM 844 C CA . ASN A 1 104 ? -14.411 -4.663 13.300 1.00 93.75 104 ASN A CA 1
ATOM 845 C C . ASN A 1 104 ? -13.908 -3.500 14.159 1.00 93.75 104 ASN A C 1
ATOM 847 O O . ASN A 1 104 ? -14.643 -2.533 14.375 1.00 93.75 104 ASN A O 1
ATOM 851 N N . TYR A 1 105 ? -12.664 -3.564 14.633 1.00 91.50 105 TYR A N 1
ATOM 852 C CA . TYR A 1 105 ? -12.045 -2.479 15.381 1.00 91.50 105 TYR A CA 1
ATOM 853 C C . TYR A 1 105 ? -11.959 -1.197 14.548 1.00 91.50 105 TYR A C 1
ATOM 855 O O . TYR A 1 105 ? -12.462 -0.153 14.967 1.00 91.50 105 TYR A O 1
ATOM 863 N N . TYR A 1 106 ? -11.368 -1.265 13.356 1.00 95.12 106 TYR A N 1
ATOM 864 C CA . TYR A 1 106 ? -11.157 -0.092 12.506 1.00 95.12 106 TYR A CA 1
ATOM 865 C C . TYR A 1 106 ? -12.460 0.461 11.918 1.00 95.12 106 TYR A C 1
ATOM 867 O O . TYR A 1 106 ? -12.626 1.683 11.837 1.00 95.12 106 TYR A O 1
ATOM 875 N N . ARG A 1 107 ? -13.421 -0.411 11.594 1.00 95.62 107 ARG A N 1
ATOM 876 C CA . ARG A 1 107 ? -14.762 -0.015 11.147 1.00 95.62 107 ARG A CA 1
ATOM 877 C C . ARG A 1 107 ? -15.464 0.824 12.215 1.00 95.62 107 ARG A C 1
ATOM 879 O O . ARG A 1 107 ? -15.910 1.933 11.935 1.00 95.62 107 ARG A O 1
ATOM 886 N N . ARG A 1 108 ? -15.502 0.334 13.461 1.00 93.81 108 ARG A N 1
ATOM 887 C CA . ARG A 1 108 ? -16.220 0.986 14.572 1.00 93.81 108 ARG A CA 1
ATOM 888 C C . ARG A 1 108 ? -15.486 2.196 15.145 1.00 93.81 108 ARG A C 1
ATOM 890 O O . ARG A 1 108 ? -16.106 3.204 15.467 1.00 93.81 108 ARG A O 1
ATOM 897 N N . THR A 1 109 ? -14.168 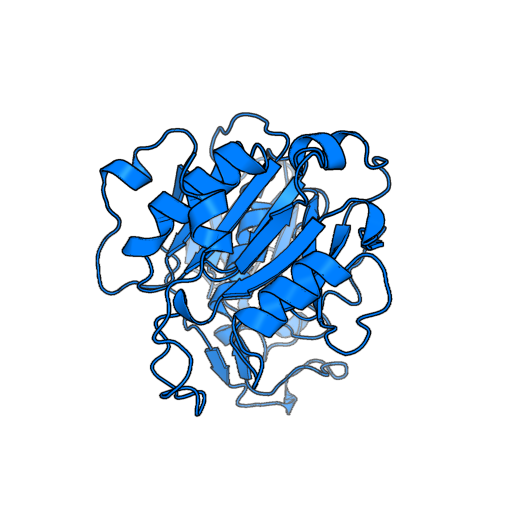2.099 15.297 1.00 90.38 109 THR A N 1
ATOM 898 C CA . THR A 1 109 ? -13.377 3.088 16.046 1.00 90.38 109 THR A CA 1
ATOM 899 C C . THR A 1 109 ? -12.935 4.257 15.179 1.00 90.38 109 THR A C 1
ATOM 901 O O . THR A 1 109 ? -12.875 5.390 15.666 1.00 90.38 109 THR A O 1
ATOM 904 N N . HIS A 1 110 ? -12.630 3.979 13.911 1.00 94.38 110 HIS A N 1
ATOM 905 C CA . HIS A 1 110 ? -11.987 4.919 12.993 1.00 94.38 110 HIS A CA 1
ATOM 906 C C . HIS A 1 110 ? -12.831 5.252 11.771 1.00 94.38 110 HIS A C 1
ATOM 908 O O . HIS A 1 110 ? -12.472 6.171 11.039 1.00 94.38 110 HIS A O 1
ATOM 914 N N . GLY A 1 111 ? -13.954 4.557 11.578 1.00 96.25 111 GLY A N 1
ATOM 915 C CA . GLY A 1 111 ? -14.843 4.771 10.443 1.00 96.25 111 GLY A CA 1
ATOM 916 C C . GLY A 1 111 ? -14.221 4.337 9.119 1.00 96.25 111 GLY A C 1
ATOM 917 O O . GLY A 1 111 ? -14.506 4.954 8.095 1.00 96.25 111 GLY A O 1
ATOM 918 N N . VAL A 1 112 ? -13.351 3.320 9.132 1.00 97.06 112 VAL A N 1
ATOM 919 C CA . VAL A 1 112 ? -12.805 2.732 7.900 1.00 97.06 112 VAL A CA 1
ATOM 920 C C . VAL A 1 112 ? -13.944 2.103 7.100 1.00 97.06 112 VAL A C 1
ATOM 922 O O . VAL A 1 112 ? -14.743 1.342 7.644 1.00 97.06 112 VAL A O 1
ATOM 925 N N . GLN A 1 113 ? -14.020 2.446 5.814 1.00 97.88 113 GLN A N 1
ATOM 926 C CA . GLN A 1 113 ? -15.122 2.069 4.921 1.00 97.88 113 GLN A CA 1
ATOM 927 C C . GLN A 1 113 ? -14.750 0.973 3.925 1.00 97.88 113 GLN A C 1
ATOM 929 O O . GLN A 1 113 ? -15.634 0.428 3.273 1.00 97.88 113 GLN A O 1
ATOM 934 N N . ARG A 1 114 ? -13.453 0.706 3.751 1.00 97.94 114 ARG A N 1
ATOM 935 C CA . ARG A 1 114 ? -12.941 -0.344 2.873 1.00 97.94 114 ARG A CA 1
ATOM 936 C C . ARG A 1 114 ? -11.679 -0.957 3.455 1.00 97.94 114 ARG A C 1
ATOM 938 O O . ARG A 1 114 ? -10.817 -0.237 3.956 1.00 97.94 114 ARG A O 1
ATOM 945 N N . PHE A 1 115 ? -11.549 -2.264 3.297 1.00 97.75 115 PHE A N 1
ATOM 946 C CA . PHE A 1 115 ? -10.401 -3.056 3.697 1.00 97.75 115 PHE A CA 1
ATOM 947 C C . PHE A 1 115 ? -9.812 -3.759 2.476 1.00 97.75 115 PHE A C 1
ATOM 949 O O . PHE A 1 115 ? -10.518 -4.476 1.774 1.00 97.75 115 PHE A O 1
ATOM 956 N N . ILE A 1 116 ? -8.525 -3.551 2.217 1.00 97.69 116 ILE A N 1
ATOM 957 C CA . ILE A 1 116 ? -7.768 -4.261 1.187 1.00 97.69 116 ILE A CA 1
ATOM 958 C C . ILE A 1 116 ? -6.838 -5.241 1.896 1.00 97.69 116 ILE A C 1
ATOM 960 O O . ILE A 1 116 ? -5.957 -4.827 2.648 1.00 97.69 116 ILE A O 1
ATOM 964 N N . LEU A 1 117 ? -7.059 -6.532 1.685 1.00 97.25 117 LEU A N 1
ATOM 965 C CA . LEU A 1 117 ? -6.401 -7.624 2.390 1.00 97.25 117 LEU A CA 1
ATOM 966 C C . LEU A 1 117 ? -5.414 -8.321 1.454 1.00 97.25 117 LEU A C 1
ATOM 968 O O . LEU A 1 117 ? -5.831 -9.054 0.562 1.00 97.25 117 LEU A O 1
ATOM 972 N N . TYR A 1 118 ? -4.119 -8.113 1.677 1.00 96.31 118 TYR A N 1
ATOM 973 C CA . TYR A 1 118 ? -3.042 -8.809 0.977 1.00 96.31 118 TYR A CA 1
ATOM 974 C C . TYR A 1 118 ? -2.563 -9.998 1.800 1.00 96.31 118 TYR A C 1
ATOM 976 O O . TYR A 1 118 ? -1.818 -9.843 2.771 1.00 96.31 118 TYR A O 1
ATOM 984 N N . ASP A 1 119 ? -2.969 -11.190 1.383 1.00 95.88 119 ASP A N 1
ATOM 985 C CA . ASP A 1 119 ? -2.533 -12.442 1.990 1.00 95.88 119 ASP A CA 1
ATOM 986 C C . ASP A 1 119 ? -1.227 -12.913 1.351 1.00 95.88 119 ASP A C 1
ATOM 988 O O . ASP A 1 119 ? -1.196 -13.361 0.201 1.00 95.88 119 ASP A O 1
ATOM 992 N N . ASN A 1 120 ? -0.135 -12.812 2.104 1.00 93.62 120 ASN A N 1
ATOM 993 C CA . ASN A 1 120 ? 1.198 -13.182 1.658 1.00 93.62 120 ASN A CA 1
ATOM 994 C C . ASN A 1 120 ? 1.481 -14.675 1.880 1.00 93.62 120 ASN A C 1
ATOM 996 O O . ASN A 1 120 ? 2.377 -15.050 2.645 1.00 93.62 120 ASN A O 1
ATOM 1000 N N . GLN A 1 121 ? 0.726 -15.523 1.179 1.00 92.44 121 GLN A N 1
ATOM 1001 C CA . GLN A 1 121 ? 0.850 -16.984 1.217 1.00 92.44 121 GLN A CA 1
ATOM 1002 C C . GLN A 1 121 ? 0.604 -17.559 2.613 1.00 92.44 121 GLN A C 1
ATOM 1004 O O . GLN A 1 121 ? 1.489 -18.215 3.178 1.00 92.44 121 GLN A O 1
ATOM 1009 N N . SER A 1 122 ? -0.565 -17.288 3.190 1.00 94.00 122 SER A N 1
ATOM 1010 C CA . SER A 1 122 ? -1.027 -18.039 4.353 1.00 94.00 122 SER A CA 1
ATOM 1011 C C . SER A 1 122 ? -1.180 -19.523 4.006 1.00 94.00 122 SER A C 1
ATOM 1013 O O . SER A 1 122 ? -1.592 -19.888 2.909 1.00 94.00 122 SER A O 1
ATOM 1015 N N . ASP A 1 123 ? -0.872 -20.384 4.969 1.00 95.06 123 ASP A N 1
ATOM 1016 C CA . ASP A 1 123 ? -0.941 -21.842 4.841 1.00 95.06 123 ASP A CA 1
ATOM 1017 C C . ASP A 1 123 ? -2.395 -22.344 4.811 1.00 95.06 123 ASP A C 1
ATOM 1019 O O . ASP A 1 123 ? -2.671 -23.485 4.447 1.00 95.06 123 ASP A O 1
ATOM 1023 N N . THR A 1 124 ? -3.336 -21.483 5.206 1.00 94.56 124 THR A N 1
ATOM 1024 C CA . THR A 1 124 ? -4.775 -21.750 5.210 1.00 94.56 124 THR A CA 1
ATOM 1025 C C . THR A 1 124 ? -5.495 -20.789 4.264 1.00 94.56 124 THR A C 1
ATOM 1027 O O . THR A 1 124 ? -5.105 -19.620 4.169 1.00 94.56 124 THR A O 1
ATOM 1030 N N . PRO A 1 125 ? -6.538 -21.260 3.555 1.00 94.06 125 PRO A N 1
ATOM 1031 C CA . PRO A 1 125 ? -7.304 -20.412 2.653 1.00 94.06 125 PRO A CA 1
ATOM 1032 C C . PRO A 1 125 ? -8.085 -19.330 3.421 1.00 94.06 125 PRO A C 1
ATOM 1034 O O . PRO A 1 125 ? -8.428 -19.534 4.591 1.00 94.06 125 PRO A O 1
ATOM 1037 N N . PRO A 1 126 ? -8.417 -18.200 2.766 1.00 95.12 126 PRO A N 1
ATOM 1038 C CA . PRO A 1 126 ? -9.277 -17.173 3.345 1.00 95.12 126 PRO A CA 1
ATOM 1039 C C . PRO A 1 126 ? -10.633 -17.742 3.790 1.00 95.12 126 PRO A C 1
ATOM 1041 O O . PRO A 1 126 ? -11.254 -18.489 3.027 1.00 95.12 126 PRO A O 1
ATOM 1044 N N . PRO A 1 127 ? -11.166 -17.340 4.959 1.00 95.88 127 PRO A N 1
ATOM 1045 C CA . PRO A 1 127 ? -12.558 -17.607 5.305 1.00 95.88 127 PRO A CA 1
ATOM 1046 C C . PRO A 1 127 ? -13.501 -16.967 4.272 1.00 95.88 127 PRO A C 1
ATOM 1048 O O . PRO A 1 127 ? -13.476 -15.751 4.084 1.00 95.88 127 PRO A O 1
ATOM 1051 N N . ALA A 1 128 ? -14.350 -17.765 3.618 1.00 96.38 128 ALA A N 1
ATOM 1052 C CA . ALA A 1 128 ? -15.219 -17.290 2.533 1.00 96.38 128 ALA A CA 1
ATOM 1053 C C . ALA A 1 128 ? -16.182 -16.171 2.974 1.00 96.38 128 ALA A C 1
ATOM 1055 O O . ALA A 1 128 ? -16.413 -15.216 2.241 1.00 96.38 128 ALA A O 1
ATOM 1056 N N . GLU A 1 129 ? -16.701 -16.251 4.201 1.00 96.50 129 GLU A N 1
ATOM 1057 C CA . GLU A 1 129 ? -17.578 -15.224 4.779 1.00 96.50 129 GLU A CA 1
ATOM 1058 C C . GLU A 1 129 ? -16.878 -13.867 4.926 1.00 96.50 129 GLU A C 1
ATOM 1060 O O . GLU A 1 129 ? -17.507 -12.820 4.799 1.00 96.50 129 GLU A O 1
ATOM 1065 N N . LEU A 1 130 ? -15.568 -13.875 5.189 1.00 96.06 130 LEU A N 1
ATOM 1066 C CA . LEU A 1 130 ? -14.774 -12.663 5.350 1.00 96.06 130 LEU A CA 1
ATOM 1067 C C . LEU A 1 130 ? -14.541 -11.979 4.002 1.00 96.06 130 LEU A C 1
ATOM 1069 O O . LEU A 1 130 ? -14.703 -10.767 3.895 1.00 96.06 130 LEU A O 1
ATOM 1073 N N . THR A 1 131 ? -14.186 -12.750 2.974 1.00 96.00 131 THR A N 1
ATOM 1074 C CA . THR A 1 131 ? -13.913 -12.220 1.629 1.00 96.00 131 THR A CA 1
ATOM 1075 C C . THR A 1 131 ? -15.178 -11.899 0.838 1.00 96.00 131 THR A C 1
ATOM 1077 O O . THR A 1 131 ? -15.103 -11.156 -0.135 1.00 96.00 131 THR A O 1
ATOM 1080 N N . ALA A 1 132 ? -16.338 -12.402 1.268 1.00 96.31 132 ALA A N 1
ATOM 1081 C CA . ALA A 1 132 ? -17.641 -12.038 0.719 1.00 96.31 132 ALA A CA 1
ATOM 1082 C C . ALA A 1 132 ? -18.193 -10.702 1.259 1.00 96.31 132 ALA A C 1
ATOM 1084 O O . ALA A 1 132 ? -19.226 -10.234 0.774 1.00 96.31 132 ALA A O 1
ATOM 1085 N N . GLN A 1 133 ? -17.553 -10.079 2.261 1.00 96.88 133 GLN A N 1
ATOM 1086 C CA . GLN A 1 133 ? -18.005 -8.787 2.787 1.00 96.88 133 GLN A CA 1
ATOM 1087 C C . GLN A 1 133 ? -17.868 -7.689 1.715 1.00 96.88 133 GLN A C 1
ATOM 1089 O O . GLN A 1 133 ? -16.817 -7.576 1.087 1.00 96.88 133 GLN A O 1
ATOM 1094 N N . PRO A 1 134 ? -18.887 -6.832 1.518 1.00 96.19 134 PRO A N 1
ATOM 1095 C CA . PRO A 1 134 ? -18.891 -5.840 0.437 1.00 96.19 134 PRO A CA 1
ATOM 1096 C C . PRO A 1 134 ? -17.845 -4.728 0.606 1.00 96.19 134 PRO A C 1
ATOM 1098 O O . PRO A 1 134 ? -17.523 -4.030 -0.353 1.00 96.19 134 PRO A O 1
ATOM 1101 N N . ASP A 1 135 ? -17.328 -4.533 1.820 1.00 97.00 135 ASP A N 1
ATOM 1102 C CA . ASP A 1 135 ? -16.264 -3.583 2.135 1.00 97.00 135 ASP A CA 1
ATOM 1103 C C . ASP A 1 135 ? -14.869 -4.228 2.175 1.00 97.00 135 ASP A C 1
ATOM 1105 O O . ASP A 1 135 ? -13.896 -3.543 2.495 1.00 97.00 135 ASP A O 1
ATOM 1109 N N . VAL A 1 136 ? -14.746 -5.512 1.826 1.00 97.50 136 VAL A N 1
ATOM 1110 C CA . VAL A 1 136 ? -13.483 -6.256 1.802 1.00 97.50 136 VAL A CA 1
ATOM 1111 C C . VAL A 1 136 ? -13.074 -6.567 0.364 1.00 97.50 136 VAL A C 1
ATOM 1113 O O . VAL A 1 136 ? -13.834 -7.120 -0.422 1.00 97.50 136 VAL A O 1
ATOM 1116 N N . VAL A 1 137 ? -11.826 -6.246 0.031 1.00 96.88 137 VAL A N 1
ATOM 1117 C CA . VAL A 1 137 ? -11.160 -6.672 -1.201 1.00 96.88 137 VAL A CA 1
ATOM 1118 C C . VAL A 1 137 ? -10.017 -7.597 -0.817 1.00 96.88 137 VAL A C 1
ATOM 1120 O O . VAL A 1 137 ? -9.119 -7.196 -0.081 1.00 96.88 137 VAL A O 1
ATOM 1123 N N . TYR A 1 138 ? -10.049 -8.832 -1.308 1.00 96.44 138 TYR A N 1
ATOM 1124 C CA . TYR A 1 138 ? -9.005 -9.826 -1.071 1.00 96.44 138 TYR A CA 1
ATOM 1125 C C . TYR A 1 138 ? -8.046 -9.914 -2.259 1.00 96.44 138 TYR A C 1
ATOM 1127 O O . TYR A 1 138 ? -8.481 -10.047 -3.401 1.00 96.44 138 TYR A O 1
ATOM 1135 N N . GLU A 1 139 ? -6.748 -9.891 -1.971 1.00 95.19 139 GLU A N 1
ATOM 1136 C CA . GLU A 1 139 ? -5.667 -10.073 -2.932 1.00 95.19 139 GLU A CA 1
ATOM 1137 C C . GLU A 1 139 ? -4.735 -11.192 -2.449 1.00 95.19 139 GLU A C 1
ATOM 1139 O O . GLU A 1 139 ? -4.102 -11.097 -1.394 1.00 95.19 139 GLU A O 1
ATOM 1144 N N . SER A 1 140 ? -4.621 -12.258 -3.243 1.00 94.25 140 SER A N 1
ATOM 1145 C CA . SER A 1 140 ? -3.614 -13.298 -3.013 1.00 94.25 140 SER A CA 1
ATOM 1146 C C . SER A 1 140 ? -2.246 -12.762 -3.442 1.00 94.25 140 SER A C 1
ATOM 1148 O O . SER A 1 140 ? -1.977 -12.577 -4.632 1.00 94.25 140 SER A O 1
ATOM 1150 N N . TRP A 1 141 ? -1.377 -12.477 -2.473 1.00 92.38 141 TRP A N 1
ATOM 1151 C CA . TRP A 1 141 ? -0.116 -11.772 -2.688 1.00 92.38 141 TRP A CA 1
ATOM 1152 C C . TRP A 1 141 ? 1.072 -12.734 -2.639 1.00 92.38 141 TRP A C 1
ATOM 1154 O O . TRP A 1 141 ? 1.804 -12.827 -1.661 1.00 92.38 141 TRP A O 1
ATOM 1164 N N . ASN A 1 142 ? 1.268 -13.492 -3.715 1.00 86.38 142 ASN A N 1
ATOM 1165 C CA . ASN A 1 142 ? 2.216 -14.607 -3.740 1.00 86.38 142 ASN A CA 1
ATOM 1166 C C . ASN A 1 142 ? 3.674 -14.170 -3.973 1.00 86.38 142 ASN A C 1
ATOM 1168 O O . ASN A 1 142 ? 4.239 -14.438 -5.037 1.00 86.38 142 ASN A O 1
ATOM 1172 N N . PHE A 1 143 ? 4.299 -13.534 -2.975 1.00 80.25 143 PHE A N 1
ATOM 1173 C CA . PHE A 1 143 ? 5.653 -12.987 -3.095 1.00 80.25 143 PHE A CA 1
ATOM 1174 C C . PHE A 1 143 ? 6.632 -13.481 -2.031 1.00 80.25 143 PHE A C 1
ATOM 1176 O O . PHE A 1 143 ? 6.259 -13.715 -0.881 1.00 80.25 143 PHE A O 1
ATOM 1183 N N . PRO A 1 144 ? 7.930 -13.599 -2.375 1.00 81.94 144 PRO A N 1
ATOM 1184 C CA . PRO A 1 144 ? 8.940 -13.833 -1.361 1.00 81.94 144 PRO A CA 1
ATOM 1185 C C . PRO A 1 144 ? 8.914 -12.670 -0.368 1.00 81.94 144 PRO A C 1
ATOM 1187 O O . PRO A 1 144 ? 9.022 -11.503 -0.745 1.00 81.94 144 PRO A O 1
ATOM 1190 N N . TYR A 1 145 ? 8.778 -12.993 0.918 1.00 79.38 145 TYR A N 1
ATOM 1191 C CA . TYR A 1 145 ? 8.734 -11.974 1.966 1.00 79.38 145 TYR A CA 1
ATOM 1192 C C . TYR A 1 145 ? 10.002 -11.111 1.962 1.00 79.38 145 TYR A C 1
ATOM 1194 O O . TYR A 1 145 ? 9.933 -9.891 2.106 1.00 79.38 145 TYR A O 1
ATOM 1202 N N . LYS A 1 146 ? 11.159 -11.749 1.748 1.00 83.25 146 LYS A N 1
ATOM 1203 C CA . LYS A 1 146 ? 12.473 -11.111 1.704 1.00 83.25 146 LYS A CA 1
ATOM 1204 C C . LYS A 1 146 ? 13.218 -11.447 0.424 1.00 83.25 146 LYS A C 1
ATOM 1206 O O . LYS A 1 146 ? 13.088 -12.549 -0.102 1.00 83.25 146 LYS A O 1
ATOM 1211 N N . HIS A 1 147 ? 14.059 -10.521 -0.010 1.00 84.12 147 HIS A N 1
ATOM 1212 C CA . HIS A 1 147 ? 15.062 -10.756 -1.038 1.00 84.12 147 HIS A CA 1
ATOM 1213 C C . HIS A 1 147 ? 16.410 -10.237 -0.547 1.00 84.12 147 HIS A C 1
ATOM 1215 O O . HIS A 1 147 ? 16.486 -9.118 -0.044 1.00 84.12 147 HIS A O 1
ATOM 1221 N N . THR A 1 148 ? 17.450 -11.059 -0.674 1.00 87.44 148 THR A N 1
ATOM 1222 C CA . THR A 1 148 ? 18.829 -10.671 -0.373 1.00 87.44 148 THR A CA 1
ATOM 1223 C C . THR A 1 148 ? 19.523 -10.319 -1.676 1.00 87.44 148 THR A C 1
ATOM 1225 O O . THR A 1 148 ? 19.601 -11.162 -2.572 1.00 87.44 148 THR A O 1
ATOM 1228 N N . ILE A 1 149 ? 20.013 -9.086 -1.753 1.00 85.44 149 ILE A N 1
ATOM 1229 C CA . ILE A 1 149 ? 20.778 -8.567 -2.882 1.00 85.44 149 ILE A CA 1
ATOM 1230 C C . ILE A 1 149 ? 22.089 -9.346 -2.961 1.00 85.44 149 ILE A C 1
ATOM 1232 O O . ILE A 1 149 ? 22.826 -9.432 -1.976 1.00 85.44 149 ILE A O 1
ATOM 1236 N N . LYS A 1 150 ? 22.366 -9.935 -4.122 1.00 88.25 150 LYS A N 1
ATOM 1237 C CA . LYS A 1 150 ? 23.547 -10.776 -4.350 1.00 88.25 150 LYS A CA 1
ATOM 1238 C C . LYS A 1 150 ? 24.678 -9.991 -4.992 1.00 88.25 150 LYS A C 1
ATOM 1240 O O . LYS A 1 150 ? 25.841 -10.288 -4.733 1.00 88.25 150 LYS A O 1
ATOM 1245 N N . ASP A 1 151 ? 24.342 -8.999 -5.808 1.00 83.94 151 ASP A N 1
ATOM 1246 C CA . ASP A 1 151 ? 25.290 -8.265 -6.626 1.00 83.94 151 ASP A CA 1
ATOM 1247 C C . ASP A 1 151 ? 25.131 -6.752 -6.460 1.00 83.94 151 ASP A C 1
ATOM 1249 O O . ASP A 1 151 ? 24.393 -6.071 -7.175 1.00 83.94 151 ASP A O 1
ATOM 1253 N N . LYS A 1 152 ? 25.870 -6.198 -5.494 1.00 81.56 152 LYS A N 1
ATOM 1254 C CA . LYS A 1 152 ? 25.807 -4.766 -5.180 1.00 81.56 152 LYS A CA 1
ATOM 1255 C C . LYS A 1 152 ? 26.359 -3.868 -6.287 1.00 81.56 152 LYS A C 1
ATOM 1257 O O . LYS A 1 152 ? 26.057 -2.679 -6.282 1.00 81.56 152 LYS A O 1
ATOM 1262 N N . LYS A 1 153 ? 27.159 -4.397 -7.223 1.00 82.31 153 LYS A N 1
ATOM 1263 C CA . LYS A 1 153 ? 27.812 -3.575 -8.258 1.00 82.31 153 LYS A CA 1
ATOM 1264 C C . LYS A 1 153 ? 26.825 -3.036 -9.300 1.00 82.31 153 LYS A C 1
ATOM 1266 O O . LYS A 1 153 ? 27.134 -2.049 -9.955 1.00 82.31 153 LYS A O 1
ATOM 1271 N N . ASN A 1 154 ? 25.659 -3.673 -9.432 1.00 74.75 154 ASN A N 1
ATOM 1272 C CA . ASN A 1 154 ? 24.616 -3.264 -10.376 1.00 74.75 154 ASN A CA 1
ATOM 1273 C C . ASN A 1 154 ? 23.533 -2.394 -9.713 1.00 74.75 154 ASN A C 1
ATOM 1275 O O . ASN A 1 154 ? 22.574 -1.981 -10.366 1.00 74.75 154 ASN A O 1
ATOM 1279 N N . LEU A 1 155 ? 23.652 -2.124 -8.408 1.00 75.62 155 LEU A N 1
ATOM 1280 C CA . LEU A 1 155 ? 22.760 -1.189 -7.734 1.00 75.62 155 LEU A CA 1
ATOM 1281 C C . LEU A 1 155 ? 23.044 0.237 -8.209 1.00 75.62 155 LEU A C 1
ATOM 1283 O O . LEU A 1 155 ? 24.144 0.562 -8.655 1.00 75.62 155 LEU A O 1
ATOM 1287 N N . SER A 1 156 ? 22.044 1.111 -8.067 1.00 70.25 156 SER A N 1
ATOM 1288 C CA . SER A 1 156 ? 22.255 2.548 -8.259 1.00 70.25 156 SER A CA 1
ATOM 1289 C C . SER A 1 156 ? 23.453 3.012 -7.418 1.00 70.25 156 SER A C 1
ATOM 1291 O O . SER A 1 156 ? 23.516 2.646 -6.241 1.00 70.25 156 SER A O 1
ATOM 1293 N N . PRO A 1 157 ? 24.343 3.877 -7.944 1.00 72.44 157 PRO A N 1
ATOM 1294 C CA . PRO A 1 157 ? 25.418 4.481 -7.153 1.00 72.44 157 PRO A CA 1
ATOM 1295 C C . PRO A 1 157 ? 24.928 5.208 -5.891 1.00 72.44 157 PRO A C 1
ATOM 1297 O O . PRO A 1 157 ? 25.698 5.432 -4.967 1.00 72.44 157 PRO A O 1
ATOM 1300 N N . THR A 1 158 ? 23.646 5.580 -5.853 1.00 69.25 158 THR A N 1
ATOM 1301 C CA . THR A 1 158 ? 22.985 6.266 -4.735 1.00 69.25 158 THR A CA 1
ATOM 1302 C C . THR A 1 158 ? 22.193 5.323 -3.821 1.00 69.25 158 THR A C 1
ATOM 1304 O O . THR A 1 158 ? 21.310 5.780 -3.101 1.00 69.25 158 THR A O 1
ATOM 1307 N N . TYR A 1 159 ? 22.384 4.003 -3.915 1.00 74.62 159 TYR A N 1
ATOM 1308 C CA . TYR A 1 159 ? 21.652 3.053 -3.081 1.00 74.62 159 TYR A CA 1
ATOM 1309 C C . TYR A 1 159 ? 22.240 2.981 -1.669 1.00 74.62 159 TYR A C 1
ATOM 1311 O O . TYR A 1 159 ? 23.360 2.513 -1.480 1.00 74.62 159 TYR A O 1
ATOM 1319 N N . GLU A 1 160 ? 21.440 3.370 -0.679 1.00 73.06 160 GLU A N 1
ATOM 1320 C CA . GLU A 1 160 ? 21.802 3.333 0.748 1.00 73.06 160 GLU A CA 1
ATOM 1321 C C . GLU A 1 160 ? 20.984 2.294 1.544 1.00 73.06 160 GLU A C 1
ATOM 1323 O O . GLU A 1 160 ? 21.048 2.233 2.772 1.00 73.06 160 GLU A O 1
ATOM 1328 N N . GLY A 1 161 ? 20.196 1.466 0.851 1.00 72.94 161 GLY A N 1
ATOM 1329 C CA . GLY A 1 161 ? 19.305 0.494 1.479 1.00 72.94 161 GLY A CA 1
ATOM 1330 C C . GLY A 1 161 ? 20.020 -0.744 2.053 1.00 72.94 161 GLY A C 1
ATOM 1331 O O . GLY A 1 161 ? 21.201 -0.991 1.798 1.00 72.94 161 GLY A O 1
ATOM 1332 N N . PRO A 1 162 ? 19.302 -1.583 2.821 1.00 77.69 162 PRO A N 1
ATOM 1333 C CA . PRO A 1 162 ? 19.837 -2.792 3.433 1.00 77.69 162 PRO A CA 1
ATOM 1334 C C . PRO A 1 162 ? 20.134 -3.869 2.383 1.00 77.69 162 PRO A C 1
ATOM 1336 O O . PRO A 1 162 ? 19.579 -3.874 1.286 1.00 77.69 162 PRO A O 1
ATOM 1339 N N . GLU A 1 163 ? 20.959 -4.852 2.743 1.00 82.56 163 GLU A N 1
ATOM 1340 C CA . GLU A 1 163 ? 21.248 -6.008 1.876 1.00 82.56 163 GLU A CA 1
ATOM 1341 C C . GLU A 1 163 ? 20.040 -6.928 1.689 1.00 82.56 163 GLU A C 1
ATOM 1343 O O . GLU A 1 163 ? 19.945 -7.651 0.702 1.00 82.56 163 GLU A O 1
ATOM 1348 N N . THR A 1 164 ? 19.123 -6.930 2.657 1.00 80.62 164 THR A N 1
ATOM 1349 C CA . THR A 1 164 ? 17.889 -7.710 2.606 1.00 80.62 164 THR A CA 1
ATOM 1350 C C . THR A 1 164 ? 16.691 -6.779 2.658 1.00 80.62 164 THR A C 1
ATOM 1352 O O . THR A 1 164 ? 16.493 -6.068 3.642 1.00 80.62 164 THR A O 1
ATOM 1355 N N . ILE A 1 165 ? 15.868 -6.825 1.616 1.00 78.06 165 ILE A N 1
ATOM 1356 C CA . ILE A 1 165 ? 14.668 -5.999 1.464 1.00 78.06 165 ILE A CA 1
ATOM 1357 C 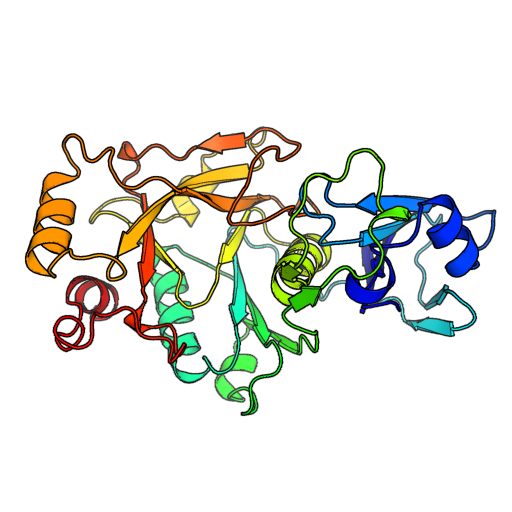C . ILE A 1 165 ? 13.402 -6.806 1.774 1.00 78.06 165 ILE A C 1
ATOM 1359 O O . ILE A 1 165 ? 13.351 -8.010 1.517 1.00 78.06 165 ILE A O 1
ATOM 1363 N N . ILE A 1 166 ? 12.369 -6.147 2.315 1.00 79.06 166 ILE A N 1
ATOM 1364 C CA . ILE A 1 166 ? 11.046 -6.747 2.573 1.00 79.06 166 ILE A CA 1
ATOM 1365 C C . ILE A 1 166 ? 10.147 -6.505 1.353 1.00 79.06 166 ILE A C 1
ATOM 1367 O O . ILE A 1 166 ? 9.440 -5.498 1.274 1.00 79.06 166 ILE A O 1
ATOM 1371 N N . VAL A 1 167 ? 10.217 -7.408 0.373 1.00 78.94 167 VAL A N 1
ATOM 1372 C CA . VAL A 1 167 ? 9.601 -7.236 -0.955 1.00 78.94 167 VAL A CA 1
ATOM 1373 C C . VAL A 1 167 ? 8.080 -7.288 -0.891 1.00 78.94 167 VAL A C 1
ATOM 1375 O O . VAL A 1 167 ? 7.412 -6.398 -1.419 1.00 78.94 167 VAL A O 1
ATOM 1378 N N . ALA A 1 168 ? 7.527 -8.315 -0.243 1.00 84.12 168 ALA A N 1
ATOM 1379 C CA . ALA A 1 168 ? 6.087 -8.566 -0.256 1.00 84.12 168 ALA A CA 1
ATOM 1380 C C . ALA A 1 168 ? 5.281 -7.379 0.298 1.00 84.12 168 ALA A C 1
ATOM 1382 O O . ALA A 1 168 ? 4.348 -6.912 -0.344 1.00 84.12 168 ALA A O 1
ATOM 1383 N N . GLN A 1 169 ? 5.702 -6.833 1.439 1.00 83.81 169 GLN A N 1
ATOM 1384 C CA . GLN A 1 169 ? 5.003 -5.743 2.121 1.00 83.81 169 GLN A CA 1
ATOM 1385 C C . GLN A 1 169 ? 5.000 -4.438 1.308 1.00 83.81 169 GLN A C 1
ATOM 1387 O O . GLN A 1 169 ? 3.948 -3.860 1.045 1.00 83.81 169 GLN A O 1
ATOM 1392 N N . ASN A 1 170 ? 6.167 -3.971 0.860 1.00 81.31 170 ASN A N 1
ATOM 1393 C CA . ASN A 1 170 ? 6.251 -2.688 0.154 1.00 81.31 170 ASN A CA 1
ATOM 1394 C C . ASN A 1 170 ? 5.645 -2.746 -1.254 1.00 81.31 170 ASN A C 1
ATOM 1396 O O . ASN A 1 170 ? 5.074 -1.754 -1.719 1.00 81.31 170 ASN A O 1
ATOM 1400 N N . SER A 1 171 ? 5.737 -3.902 -1.921 1.00 84.06 171 SER A N 1
ATOM 1401 C CA . SER A 1 171 ? 5.049 -4.123 -3.196 1.00 84.06 171 SER A CA 1
ATOM 1402 C C . SER A 1 171 ? 3.531 -4.125 -3.017 1.00 84.06 171 SER A C 1
ATOM 1404 O O . SER A 1 171 ? 2.860 -3.447 -3.789 1.00 84.06 171 SER A O 1
ATOM 1406 N N . ALA A 1 172 ? 2.996 -4.765 -1.970 1.00 89.19 172 ALA A N 1
ATOM 1407 C CA . ALA A 1 172 ? 1.563 -4.755 -1.665 1.00 89.19 172 ALA A CA 1
ATOM 1408 C C . ALA A 1 172 ? 1.036 -3.337 -1.417 1.00 89.19 172 ALA A C 1
ATOM 1410 O O . ALA A 1 172 ? 0.065 -2.917 -2.042 1.00 89.19 172 ALA A O 1
ATOM 1411 N N . TYR A 1 173 ? 1.703 -2.553 -0.566 1.00 89.31 173 TYR A N 1
ATOM 1412 C CA . TYR A 1 173 ? 1.285 -1.176 -0.296 1.00 89.31 173 TYR A CA 1
ATOM 1413 C C . TYR A 1 173 ? 1.369 -0.283 -1.533 1.00 89.31 173 TYR A C 1
ATOM 1415 O O . TYR A 1 173 ? 0.459 0.502 -1.801 1.00 89.31 173 TYR A O 1
ATOM 1423 N N . SER A 1 174 ? 2.439 -0.417 -2.317 1.00 86.38 174 SER A N 1
ATOM 1424 C CA . SER A 1 174 ? 2.576 0.332 -3.564 1.00 86.38 174 SER A CA 1
ATOM 1425 C C . SER A 1 174 ? 1.515 -0.080 -4.578 1.00 86.38 174 SER A C 1
ATOM 1427 O O . SER A 1 174 ? 0.988 0.779 -5.273 1.00 86.38 174 SER A O 1
ATOM 1429 N N . HIS A 1 175 ? 1.200 -1.367 -4.701 1.00 89.81 175 HIS A N 1
ATOM 1430 C CA . HIS A 1 175 ? 0.116 -1.849 -5.553 1.00 89.81 175 HIS A CA 1
ATOM 1431 C C . HIS A 1 175 ? -1.234 -1.301 -5.066 1.00 89.81 175 HIS A C 1
ATOM 1433 O O . HIS A 1 175 ? -2.007 -0.758 -5.856 1.00 89.81 175 HIS A O 1
ATOM 1439 N N . CYS A 1 176 ? -1.469 -1.308 -3.750 1.00 92.19 176 CYS A N 1
ATOM 1440 C CA . CYS A 1 176 ?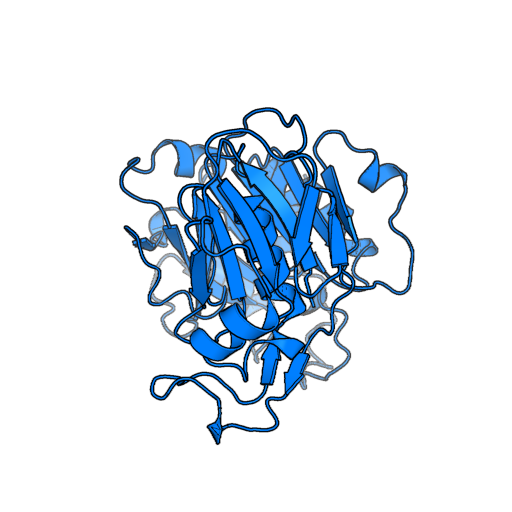 -2.696 -0.801 -3.154 1.00 92.19 176 CYS A CA 1
ATOM 1441 C C . CYS A 1 176 ? -2.958 0.664 -3.498 1.00 92.19 176 CYS A C 1
ATOM 1443 O O . CYS A 1 176 ? -4.043 1.007 -3.963 1.00 92.19 176 CYS A O 1
ATOM 1445 N N . LEU A 1 177 ? -1.954 1.522 -3.308 1.00 89.81 177 LEU A N 1
ATOM 1446 C CA . LEU A 1 177 ? -2.063 2.954 -3.585 1.00 89.81 177 LEU A CA 1
ATOM 1447 C C . LEU A 1 177 ? -2.341 3.259 -5.061 1.00 89.81 177 LEU A C 1
ATOM 1449 O O . LEU A 1 177 ? -2.866 4.323 -5.374 1.00 89.81 177 LEU A O 1
ATOM 1453 N N . LYS A 1 178 ? -1.992 2.349 -5.974 1.00 88.38 178 LYS A N 1
ATOM 1454 C CA . LYS A 1 178 ? -2.175 2.544 -7.413 1.00 88.38 178 LYS A CA 1
ATOM 1455 C C . LYS A 1 178 ? -3.465 1.948 -7.955 1.00 88.38 178 LYS A C 1
ATOM 1457 O O . LYS A 1 178 ? -4.104 2.569 -8.801 1.00 88.38 178 LYS A O 1
ATOM 1462 N N . ARG A 1 179 ? -3.838 0.759 -7.485 1.00 90.06 179 ARG A N 1
ATOM 1463 C CA . ARG A 1 179 ? -5.021 0.035 -7.959 1.00 90.06 179 ARG A CA 1
ATOM 1464 C C . ARG A 1 179 ? -6.300 0.484 -7.257 1.00 90.06 179 ARG A C 1
ATOM 1466 O O . ARG A 1 179 ? -7.355 0.522 -7.882 1.00 90.06 179 ARG A O 1
ATOM 1473 N N . TYR A 1 180 ? -6.198 0.884 -5.990 1.00 92.12 180 TYR A N 1
ATOM 1474 C CA . TYR A 1 180 ? -7.330 1.241 -5.130 1.00 92.12 180 TYR A CA 1
ATOM 1475 C C . TYR A 1 180 ? -7.343 2.737 -4.804 1.00 92.12 180 TYR A C 1
ATOM 1477 O O . TYR A 1 180 ? -7.357 3.142 -3.642 1.00 92.12 180 TYR A O 1
ATOM 1485 N N . ARG A 1 181 ? -7.318 3.572 -5.852 1.00 90.56 181 ARG A N 1
ATOM 1486 C CA . ARG A 1 181 ? -7.250 5.045 -5.756 1.00 90.56 181 ARG A CA 1
ATOM 1487 C C . ARG A 1 181 ? -8.573 5.709 -5.38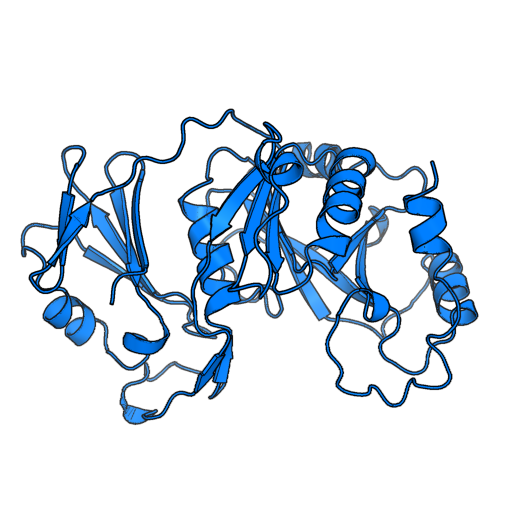9 1.00 90.56 181 ARG A C 1
ATOM 1489 O O . ARG A 1 181 ? -8.595 6.905 -5.126 1.00 90.56 181 ARG A O 1
ATOM 1496 N N . GLN A 1 182 ? -9.668 4.954 -5.350 1.00 93.00 182 GLN A N 1
ATOM 1497 C CA . GLN A 1 182 ? -11.014 5.421 -5.007 1.00 93.00 182 GLN A CA 1
ATOM 1498 C C . GLN A 1 182 ? -11.184 5.676 -3.496 1.00 93.00 182 GLN A C 1
ATOM 1500 O O . GLN A 1 182 ? -12.274 5.494 -2.954 1.00 93.00 182 GLN A O 1
ATOM 1505 N N . ALA A 1 183 ? -10.109 6.047 -2.803 1.00 94.38 183 ALA A N 1
ATOM 1506 C CA . ALA A 1 183 ? -10.121 6.460 -1.412 1.00 94.38 183 ALA A CA 1
ATOM 1507 C C . ALA A 1 183 ? -9.376 7.782 -1.248 1.00 94.38 183 ALA A C 1
ATOM 1509 O O . ALA A 1 183 ? -8.269 7.937 -1.768 1.00 94.38 183 ALA A O 1
ATOM 1510 N N . THR A 1 184 ? -9.950 8.710 -0.485 1.00 94.25 184 THR A N 1
ATOM 1511 C CA . THR A 1 184 ? -9.277 9.973 -0.152 1.00 94.25 184 THR A CA 1
ATOM 1512 C C . THR A 1 184 ? -8.006 9.701 0.654 1.00 94.25 184 THR A C 1
ATOM 1514 O O . THR A 1 184 ? -6.943 10.229 0.327 1.00 94.25 184 THR A O 1
ATOM 1517 N N . TRP A 1 185 ? -8.094 8.811 1.648 1.00 95.25 185 TRP A N 1
ATOM 1518 C CA . TRP A 1 185 ? -6.986 8.388 2.499 1.00 95.25 185 TRP A CA 1
ATOM 1519 C C . TRP A 1 185 ? -6.876 6.864 2.582 1.00 95.25 185 TRP A C 1
ATOM 1521 O O . TRP A 1 185 ? -7.865 6.156 2.772 1.00 95.25 185 TRP A O 1
ATOM 1531 N N . THR A 1 186 ? -5.647 6.360 2.487 1.00 95.31 186 THR A N 1
ATOM 1532 C CA . THR A 1 186 ? -5.293 4.948 2.666 1.00 95.31 186 THR A CA 1
ATOM 1533 C C . THR A 1 186 ? -4.396 4.787 3.884 1.00 95.31 186 THR A C 1
ATOM 1535 O O . THR A 1 186 ? -3.339 5.414 3.965 1.00 95.31 186 THR A O 1
ATOM 1538 N N . MET A 1 187 ? -4.817 3.928 4.809 1.00 94.56 187 MET A N 1
ATOM 1539 C CA . MET A 1 187 ? -4.022 3.457 5.940 1.00 94.56 187 MET A CA 1
ATOM 1540 C C . MET A 1 187 ? -3.173 2.261 5.509 1.00 94.56 187 MET A C 1
ATOM 1542 O O . MET A 1 187 ? -3.678 1.399 4.793 1.00 94.56 187 MET A O 1
ATOM 1546 N N . LEU A 1 188 ? -1.905 2.203 5.918 1.00 91.62 188 LEU A N 1
ATOM 1547 C CA . LEU A 1 188 ? -0.976 1.122 5.556 1.00 91.62 188 LEU A CA 1
ATOM 1548 C C . LEU A 1 188 ? -0.458 0.456 6.835 1.00 91.62 188 LEU A C 1
ATOM 1550 O O . LEU A 1 188 ? 0.378 1.057 7.508 1.00 91.62 188 LEU A O 1
ATOM 1554 N N . PHE A 1 189 ? -0.956 -0.738 7.169 1.00 87.19 189 PHE A N 1
ATOM 1555 C CA . PHE A 1 189 ? -0.626 -1.423 8.424 1.00 87.19 189 PHE A CA 1
ATOM 1556 C C . PHE A 1 189 ? -0.389 -2.915 8.272 1.00 87.19 189 PHE A C 1
ATOM 1558 O O . PHE A 1 189 ? -1.012 -3.581 7.444 1.00 87.19 189 PHE A O 1
ATOM 1565 N N . ASP A 1 190 ? 0.434 -3.435 9.173 1.00 84.62 190 ASP A N 1
ATOM 1566 C CA . ASP A 1 190 ? 0.449 -4.861 9.479 1.00 84.62 190 ASP A CA 1
ATOM 1567 C C . ASP A 1 190 ? -0.700 -5.204 10.444 1.00 84.62 190 ASP A C 1
ATOM 1569 O O . ASP A 1 190 ? -1.286 -4.346 11.107 1.00 84.62 190 ASP A O 1
ATOM 1573 N N . THR A 1 191 ? -1.078 -6.476 10.521 1.00 87.06 191 THR A N 1
ATOM 1574 C CA . THR A 1 191 ? -2.210 -6.921 11.354 1.00 87.06 191 THR A CA 1
ATOM 1575 C C . THR A 1 191 ? -1.963 -6.835 12.853 1.00 87.06 191 THR A C 1
ATOM 1577 O O . THR A 1 191 ? -2.917 -6.829 13.630 1.00 87.06 191 THR A O 1
ATOM 1580 N N . ASP A 1 192 ? -0.701 -6.749 13.265 1.00 79.38 192 ASP A N 1
ATOM 1581 C CA . ASP A 1 192 ? -0.278 -6.505 14.640 1.00 79.38 192 ASP A CA 1
ATOM 1582 C C . ASP A 1 192 ? -0.162 -5.002 14.968 1.00 79.38 192 ASP A C 1
ATOM 1584 O O . ASP A 1 192 ? 0.272 -4.634 16.061 1.00 79.38 192 ASP A O 1
ATOM 1588 N N . GLU A 1 193 ? -0.607 -4.115 14.073 1.00 84.12 193 GLU A N 1
ATOM 1589 C CA . GLU A 1 193 ? -0.496 -2.666 14.220 1.00 84.12 193 GLU A CA 1
ATOM 1590 C C . GLU A 1 193 ? -1.845 -1.963 14.413 1.00 84.12 193 GLU A C 1
ATOM 1592 O O . GLU A 1 193 ? -2.801 -2.088 13.641 1.00 84.12 193 GLU A O 1
ATOM 1597 N N . PHE A 1 194 ? -1.913 -1.151 15.466 1.00 85.31 194 PHE A N 1
ATOM 1598 C CA . PHE A 1 194 ? -3.137 -0.521 15.937 1.00 85.31 194 PHE A CA 1
ATOM 1599 C C . PHE A 1 194 ? -2.960 0.978 16.100 1.00 85.31 194 PHE A C 1
ATOM 1601 O O . PHE A 1 194 ? -2.168 1.439 16.921 1.00 85.31 194 PHE A O 1
ATOM 1608 N N . VAL A 1 195 ? -3.771 1.764 15.395 1.00 87.06 195 VAL A N 1
ATOM 1609 C CA . VAL A 1 195 ? -4.010 3.146 15.813 1.00 87.06 195 VAL A CA 1
ATOM 1610 C C . VAL A 1 195 ? -5.063 3.148 16.896 1.00 87.06 195 VAL A C 1
ATOM 1612 O O . VAL A 1 195 ? -6.203 2.788 16.646 1.00 87.06 195 VAL A O 1
ATOM 1615 N N . VAL A 1 196 ? -4.701 3.607 18.083 1.00 83.94 196 VAL A N 1
ATOM 1616 C CA . VAL A 1 196 ? -5.593 3.769 19.224 1.00 83.94 196 VAL A CA 1
ATOM 1617 C C . VAL A 1 196 ? -5.908 5.245 19.404 1.00 83.94 196 VAL A C 1
ATOM 1619 O O . VAL A 1 196 ? -5.015 6.090 19.370 1.00 83.94 196 VAL A O 1
ATOM 1622 N N . ARG A 1 197 ? -7.185 5.567 19.622 1.00 83.00 197 ARG A N 1
ATOM 1623 C CA . ARG A 1 197 ? -7.622 6.927 19.963 1.00 83.00 197 ARG A CA 1
ATOM 1624 C C . ARG A 1 197 ? -7.902 7.060 21.457 1.00 83.00 197 ARG A C 1
ATOM 1626 O O . ARG A 1 197 ? -8.419 6.138 22.088 1.00 83.00 197 ARG A O 1
ATOM 1633 N N . ARG A 1 198 ? -7.608 8.227 22.028 1.00 78.88 198 ARG A N 1
ATOM 1634 C CA . ARG A 1 198 ? -8.002 8.604 23.387 1.00 78.88 198 ARG A CA 1
ATOM 1635 C C . ARG A 1 198 ? -9.528 8.603 23.474 1.00 78.88 198 ARG A C 1
ATOM 1637 O O . ARG A 1 198 ? -10.219 9.009 22.540 1.00 78.88 198 ARG A O 1
ATOM 1644 N N . ARG A 1 199 ? -10.070 8.187 24.620 1.00 77.50 199 ARG A N 1
ATOM 1645 C CA . ARG A 1 199 ? -11.513 8.266 24.880 1.00 77.50 199 ARG A CA 1
ATOM 1646 C C . ARG A 1 199 ? -12.018 9.694 24.644 1.00 77.50 199 ARG A C 1
ATOM 1648 O O . ARG A 1 199 ? -11.448 10.643 25.172 1.00 77.50 199 ARG A O 1
ATOM 1655 N N . GLY A 1 200 ? -13.088 9.819 23.862 1.00 79.94 200 GLY A N 1
ATOM 1656 C CA . GLY A 1 200 ? -13.687 11.108 23.503 1.00 79.94 200 GLY A CA 1
ATOM 1657 C C . GLY A 1 200 ? -12.991 11.852 22.359 1.00 79.94 200 GLY A C 1
ATOM 1658 O O . GLY A 1 200 ? -13.561 12.818 21.868 1.00 79.94 200 GLY A O 1
ATOM 1659 N N . ALA A 1 201 ? -11.818 11.401 21.892 1.00 82.50 201 ALA A N 1
ATOM 1660 C CA . ALA A 1 201 ? -11.245 11.906 20.647 1.00 82.50 201 ALA A CA 1
ATOM 1661 C C . ALA A 1 201 ? -12.125 11.499 19.458 1.00 82.50 201 ALA A C 1
ATOM 1663 O O . ALA A 1 201 ? -12.811 10.471 19.504 1.00 82.50 201 ALA A O 1
ATOM 1664 N N . GLU A 1 202 ? -12.104 12.296 18.395 1.00 91.44 202 GLU A N 1
ATOM 1665 C CA . GLU A 1 202 ? -12.819 11.988 17.156 1.00 91.44 202 GLU A CA 1
ATOM 1666 C C . GLU A 1 202 ? -12.280 10.710 16.478 1.00 91.44 202 GLU A C 1
ATOM 1668 O O . GLU A 1 202 ? -11.253 10.153 16.870 1.00 91.44 202 GLU A O 1
ATOM 1673 N N . SER A 1 203 ? -12.989 10.218 15.462 1.00 93.44 203 SER A N 1
ATOM 1674 C CA . SER A 1 203 ? -12.506 9.105 14.631 1.00 93.44 203 SER A CA 1
ATOM 1675 C C . SER A 1 203 ? -11.406 9.571 13.670 1.00 93.44 203 SER A C 1
ATOM 1677 O O . SER A 1 203 ? -11.393 10.740 13.280 1.00 93.44 203 SER A O 1
ATOM 1679 N N . LEU A 1 204 ? -10.519 8.673 13.215 1.00 91.94 204 LEU A N 1
ATOM 1680 C CA . LEU A 1 204 ? -9.565 9.032 12.155 1.00 91.94 204 LEU A CA 1
ATOM 1681 C C . LEU A 1 204 ? -10.273 9.572 10.908 1.00 91.94 204 LEU A C 1
ATOM 1683 O O . LEU A 1 204 ? -9.800 10.547 10.337 1.00 91.94 204 LEU A O 1
ATOM 1687 N N . LYS A 1 205 ? -11.423 9.005 10.519 1.00 95.00 205 LYS A N 1
ATOM 1688 C CA . LYS A 1 205 ? -12.226 9.520 9.404 1.00 95.00 205 LYS A CA 1
ATOM 1689 C C . LYS A 1 205 ? -12.581 11.004 9.580 1.00 95.00 205 LYS A C 1
ATOM 1691 O O . LYS A 1 205 ? -12.374 11.792 8.662 1.00 95.00 205 LYS A O 1
ATOM 1696 N N . SER A 1 206 ? -13.074 11.392 10.756 1.00 94.56 206 SER A N 1
ATOM 1697 C CA . SER A 1 206 ? -13.427 12.789 11.061 1.00 94.56 206 SER A CA 1
ATOM 1698 C C . SER A 1 206 ? -12.210 13.715 11.029 1.00 94.56 206 SER A C 1
ATOM 1700 O O . SER A 1 206 ? -12.284 14.821 10.497 1.00 94.56 206 SER A O 1
ATOM 1702 N N . LEU A 1 207 ? -11.073 13.241 11.545 1.00 92.56 207 LEU A N 1
ATOM 1703 C CA . LEU A 1 207 ? -9.816 13.979 11.519 1.00 92.56 207 LEU A CA 1
ATOM 1704 C C . LEU A 1 207 ? -9.361 14.238 10.075 1.00 92.56 207 LEU A C 1
ATOM 1706 O O . LEU A 1 207 ? -9.085 15.382 9.719 1.00 92.56 207 LEU A O 1
ATOM 1710 N N . VAL A 1 208 ? -9.292 13.195 9.239 1.00 92.12 208 VAL A N 1
ATOM 1711 C CA . VAL A 1 208 ? -8.729 13.308 7.883 1.00 92.12 208 VAL A CA 1
ATOM 1712 C C . VAL A 1 208 ? -9.589 14.140 6.932 1.00 92.12 208 VAL A C 1
ATOM 1714 O O . VAL A 1 208 ? -9.059 14.715 5.986 1.00 92.12 208 VAL A O 1
ATOM 1717 N N . GLN A 1 209 ? -10.888 14.280 7.208 1.00 93.19 209 GLN A N 1
ATOM 1718 C CA . GLN A 1 209 ? -11.782 15.192 6.482 1.00 93.19 209 GLN A CA 1
ATOM 1719 C C . GLN A 1 209 ? -11.468 16.677 6.733 1.00 93.19 209 GLN A C 1
ATOM 1721 O O . GLN A 1 209 ? -11.866 17.527 5.940 1.00 93.19 209 GLN A O 1
ATOM 1726 N N . ARG A 1 210 ? -10.762 17.008 7.823 1.00 93.56 210 ARG A N 1
ATOM 1727 C CA . ARG A 1 210 ? -10.379 18.388 8.177 1.00 93.56 210 ARG A CA 1
ATOM 1728 C C . ARG A 1 210 ? -8.943 18.730 7.800 1.00 93.56 210 ARG A C 1
ATOM 1730 O O . ARG A 1 210 ? -8.518 19.872 7.973 1.00 93.56 210 ARG A O 1
ATOM 1737 N N . ILE A 1 211 ? -8.182 17.749 7.325 1.00 91.44 211 ILE A N 1
ATOM 1738 C CA . ILE A 1 211 ? -6.798 17.960 6.924 1.00 91.44 211 ILE A CA 1
ATOM 1739 C C . ILE A 1 211 ? -6.785 18.753 5.613 1.00 91.44 211 ILE A C 1
ATOM 1741 O O . ILE A 1 211 ? -7.528 18.405 4.694 1.00 91.44 211 ILE A O 1
ATOM 1745 N N . PRO A 1 212 ? -5.976 19.828 5.511 1.00 92.50 212 PRO A N 1
ATOM 1746 C CA . PRO A 1 212 ? -5.909 20.620 4.293 1.00 92.50 212 PRO A CA 1
ATOM 1747 C C . PRO A 1 212 ? -5.586 19.743 3.077 1.00 92.50 212 PRO A C 1
ATOM 1749 O O . PRO A 1 212 ? -4.701 18.895 3.181 1.00 92.50 212 PRO A O 1
ATOM 1752 N N . PRO A 1 213 ? -6.211 19.979 1.909 1.00 88.81 213 PRO A N 1
ATOM 1753 C CA . PRO A 1 213 ? -5.984 19.169 0.708 1.00 88.81 213 PRO A CA 1
ATOM 1754 C C . PRO A 1 213 ? -4.548 19.270 0.173 1.00 88.81 213 PRO A C 1
ATOM 1756 O O . PRO A 1 213 ? -4.151 18.486 -0.682 1.00 88.81 213 PRO A O 1
ATOM 1759 N N . THR A 1 214 ? -3.766 20.239 0.658 1.00 89.31 214 THR A N 1
ATOM 1760 C CA . THR A 1 214 ? -2.336 20.336 0.367 1.00 89.31 214 THR A CA 1
ATOM 1761 C C . THR A 1 214 ? -1.535 19.233 1.044 1.00 89.31 214 THR A C 1
ATOM 1763 O O . THR A 1 214 ? -0.530 18.828 0.475 1.00 89.31 214 THR A O 1
ATOM 1766 N N . ILE A 1 215 ? -1.963 18.749 2.216 1.00 90.06 215 ILE A N 1
ATOM 1767 C CA . ILE A 1 215 ? -1.318 17.666 2.959 1.00 90.06 215 ILE A CA 1
ATOM 1768 C C . ILE A 1 215 ? -1.736 16.334 2.360 1.00 90.06 215 ILE A C 1
ATOM 1770 O O . ILE A 1 215 ? -2.917 16.020 2.245 1.00 90.06 215 ILE A O 1
ATOM 1774 N N . ASP A 1 216 ? -0.747 15.517 2.039 1.00 88.69 216 ASP A N 1
ATOM 1775 C CA . ASP A 1 216 ? -0.962 14.272 1.311 1.00 88.69 216 ASP A CA 1
ATOM 1776 C C . ASP A 1 216 ? -0.460 13.032 2.058 1.00 88.69 216 ASP A C 1
ATOM 1778 O O . ASP A 1 216 ? -0.759 11.899 1.664 1.00 88.69 216 ASP A O 1
ATOM 1782 N N . THR A 1 217 ? 0.274 13.259 3.148 1.00 89.12 217 THR A N 1
ATOM 1783 C CA . THR A 1 217 ? 0.904 12.238 3.970 1.00 89.12 217 THR A CA 1
ATOM 1784 C C . THR A 1 217 ? 0.808 12.638 5.438 1.00 89.12 217 THR A C 1
ATOM 1786 O O . THR A 1 217 ? 1.216 13.738 5.817 1.00 89.12 217 THR A O 1
ATOM 1789 N N . ILE A 1 218 ? 0.308 11.728 6.277 1.00 88.06 218 ILE A N 1
ATOM 1790 C CA . ILE A 1 218 ? 0.280 11.909 7.730 1.00 88.06 218 ILE A CA 1
ATOM 1791 C C . ILE A 1 218 ? 1.130 10.823 8.374 1.00 88.06 218 ILE A C 1
ATOM 1793 O O . ILE A 1 218 ? 0.910 9.619 8.194 1.00 88.06 218 ILE A O 1
ATOM 1797 N N . LEU A 1 219 ? 2.097 11.274 9.160 1.00 85.06 219 LEU A N 1
ATOM 1798 C CA . LEU A 1 219 ? 2.901 10.428 10.026 1.00 85.06 219 LEU A CA 1
ATOM 1799 C C . LEU A 1 219 ? 2.298 10.445 11.421 1.00 85.06 219 LEU A C 1
ATOM 1801 O O . LEU A 1 219 ? 1.822 11.485 11.869 1.00 85.06 219 LEU A O 1
ATOM 1805 N N . MET A 1 220 ? 2.370 9.338 12.151 1.00 80.00 220 MET A N 1
ATOM 1806 C CA . MET A 1 220 ? 2.155 9.394 13.599 1.00 80.00 220 MET A CA 1
ATOM 1807 C C . MET A 1 220 ? 3.355 8.815 14.328 1.00 80.00 220 MET A C 1
ATOM 1809 O O . MET A 1 220 ? 4.107 7.981 13.811 1.00 80.00 220 MET A O 1
ATOM 1813 N N . LYS A 1 221 ? 3.524 9.278 15.564 1.00 70.19 221 LYS A N 1
ATOM 1814 C CA . LYS A 1 221 ? 4.517 8.717 16.468 1.00 70.19 221 LYS A CA 1
ATOM 1815 C C . LYS A 1 221 ? 4.062 7.331 16.905 1.00 70.19 221 LYS A C 1
ATOM 1817 O O . LYS A 1 221 ? 2.978 7.171 17.468 1.00 70.19 221 LYS A O 1
ATOM 1822 N N . GLY A 1 222 ? 4.902 6.347 16.614 1.00 64.56 222 GLY A N 1
ATOM 1823 C CA . GLY A 1 222 ? 4.720 4.964 17.001 1.00 64.56 222 GLY A CA 1
ATOM 1824 C C . GLY A 1 222 ? 5.261 4.674 18.390 1.00 64.56 222 GLY A C 1
ATOM 1825 O O . GLY A 1 222 ? 6.357 5.104 18.757 1.00 64.56 222 GLY A O 1
ATOM 1826 N N . TYR A 1 223 ? 4.491 3.890 19.132 1.00 62.41 223 TYR A N 1
ATOM 1827 C CA . TYR A 1 223 ? 4.824 3.339 20.431 1.00 62.41 223 TYR A CA 1
ATOM 1828 C C . TYR A 1 223 ? 4.829 1.813 20.315 1.00 62.41 223 TYR A C 1
ATOM 1830 O O . TYR A 1 223 ? 3.935 1.208 19.732 1.00 62.41 223 TYR A O 1
ATOM 1838 N N . TRP A 1 224 ? 5.852 1.168 20.862 1.00 53.12 224 TRP A N 1
ATOM 1839 C CA . TRP A 1 224 ? 5.880 -0.289 20.961 1.00 53.12 224 TRP A CA 1
ATOM 1840 C C . TRP A 1 224 ? 5.241 -0.684 22.290 1.00 53.12 224 TRP A C 1
ATOM 1842 O O . TRP A 1 224 ? 5.777 -0.343 23.344 1.00 53.12 224 TRP A O 1
ATOM 1852 N N . ALA A 1 225 ? 4.108 -1.382 22.250 1.00 49.81 225 ALA A N 1
ATOM 1853 C CA . ALA A 1 225 ? 3.533 -2.009 23.436 1.00 49.81 225 ALA A CA 1
ATOM 1854 C C . ALA A 1 225 ? 3.926 -3.489 23.456 1.00 49.81 225 ALA A C 1
ATOM 1856 O O . ALA A 1 225 ? 3.826 -4.190 22.455 1.00 49.81 225 ALA A O 1
ATOM 1857 N N . GLY A 1 226 ? 4.417 -3.964 24.601 1.00 46.09 226 GLY A N 1
ATOM 1858 C CA . GLY A 1 226 ? 4.700 -5.386 24.807 1.00 46.09 226 GLY A CA 1
ATOM 1859 C C . GLY A 1 226 ? 6.011 -5.927 24.222 1.00 46.09 226 GLY A C 1
ATOM 1860 O O . GLY A 1 226 ? 6.214 -7.131 24.296 1.00 46.09 226 GLY A O 1
ATOM 1861 N N . CYS A 1 227 ? 6.914 -5.093 23.682 1.00 39.97 227 CYS A N 1
ATOM 1862 C CA . CYS A 1 227 ? 8.169 -5.583 23.083 1.00 39.97 227 CYS A CA 1
ATOM 1863 C C . CYS A 1 227 ? 9.468 -5.172 23.800 1.00 39.97 227 CYS A C 1
ATOM 1865 O O . CYS A 1 227 ? 10.541 -5.455 23.292 1.00 39.97 227 CYS A O 1
ATOM 1867 N N . ASN A 1 228 ? 9.403 -4.543 24.974 1.00 38.66 228 ASN A N 1
ATOM 1868 C CA . ASN A 1 228 ? 10.551 -4.310 25.859 1.00 38.66 228 ASN A CA 1
ATOM 1869 C C . ASN A 1 228 ? 10.014 -4.174 27.284 1.00 38.66 228 ASN A C 1
ATOM 1871 O O . ASN A 1 228 ? 9.072 -3.406 27.429 1.00 38.66 228 ASN A O 1
ATOM 1875 N N . SER A 1 229 ? 10.571 -4.910 28.259 1.00 42.62 229 SER A N 1
ATOM 1876 C CA . SER A 1 229 ? 10.672 -4.680 29.728 1.00 42.62 229 SER A CA 1
ATOM 1877 C C . SER A 1 229 ? 9.603 -3.877 30.507 1.00 42.62 229 SER A C 1
ATOM 1879 O O . SER A 1 229 ? 9.866 -3.469 31.633 1.00 42.62 229 SER A O 1
ATOM 1881 N N . VAL A 1 230 ? 8.436 -3.600 29.937 1.00 44.72 230 VAL A N 1
ATOM 1882 C CA . VAL A 1 230 ? 7.438 -2.650 30.427 1.00 44.72 230 VAL A CA 1
ATOM 1883 C C . VAL A 1 230 ? 6.194 -3.460 30.753 1.00 44.72 230 VAL A C 1
ATOM 1885 O O . VAL A 1 230 ? 5.526 -4.004 29.874 1.00 44.72 230 VAL A O 1
ATOM 1888 N N . THR A 1 231 ? 5.909 -3.574 32.041 1.00 50.78 231 THR A N 1
ATOM 1889 C CA . THR A 1 231 ? 4.764 -4.295 32.589 1.00 50.78 231 THR A CA 1
ATOM 1890 C C . THR A 1 231 ? 3.443 -3.694 32.099 1.00 50.78 231 THR A C 1
ATOM 1892 O O . THR A 1 231 ? 3.353 -2.507 31.780 1.00 50.78 231 THR A O 1
ATOM 1895 N N . GLN A 1 232 ? 2.363 -4.480 32.119 1.00 47.62 232 GLN A N 1
ATOM 1896 C CA . GLN A 1 232 ? 1.002 -3.989 31.849 1.00 47.62 232 GLN A CA 1
ATOM 1897 C C . GLN A 1 232 ? 0.652 -2.754 32.697 1.00 47.62 232 GLN A C 1
ATOM 1899 O O . GLN A 1 232 ? 0.014 -1.817 32.215 1.00 47.62 232 GLN A O 1
ATOM 1904 N N . SER A 1 233 ? 1.118 -2.724 33.951 1.00 54.16 233 SER A N 1
ATOM 1905 C CA . SER A 1 233 ? 0.938 -1.582 34.848 1.00 54.16 233 SER A CA 1
ATOM 1906 C C . SER A 1 233 ? 1.642 -0.326 34.331 1.00 54.16 233 SER A C 1
ATOM 1908 O O . SER A 1 233 ? 1.100 0.767 34.448 1.00 54.16 233 SER A O 1
ATOM 1910 N N . GLU A 1 234 ? 2.810 -0.460 33.704 1.00 51.84 234 GLU A N 1
ATOM 1911 C CA . GLU A 1 234 ? 3.565 0.647 33.122 1.00 51.84 234 GLU A CA 1
ATOM 1912 C C . GLU A 1 234 ? 2.992 1.089 31.778 1.00 51.84 234 GLU A C 1
ATOM 1914 O O . GLU A 1 234 ? 2.992 2.288 31.511 1.00 51.84 234 GLU A O 1
ATOM 1919 N N . ILE A 1 235 ? 2.421 0.180 30.979 1.00 52.22 235 ILE A N 1
ATOM 1920 C CA . ILE A 1 235 ? 1.631 0.540 29.792 1.00 52.22 235 ILE A CA 1
ATOM 1921 C C . ILE A 1 235 ? 0.394 1.332 30.226 1.00 52.22 235 ILE A C 1
ATOM 1923 O O . ILE A 1 235 ? 0.191 2.443 29.750 1.00 52.22 235 ILE A O 1
ATOM 1927 N N . HIS A 1 236 ? -0.383 0.839 31.196 1.00 51.91 236 HIS A N 1
ATOM 1928 C CA . HIS A 1 236 ? -1.558 1.536 31.737 1.00 51.91 236 HIS A CA 1
ATOM 1929 C C . HIS A 1 236 ? -1.197 2.868 32.411 1.00 51.91 236 HIS A C 1
ATOM 1931 O O . HIS A 1 236 ? -1.881 3.876 32.222 1.00 51.91 236 HIS A O 1
ATOM 1937 N N . ASN A 1 237 ? -0.109 2.907 33.179 1.00 51.16 237 ASN A N 1
ATOM 1938 C CA . ASN A 1 237 ? 0.379 4.130 33.804 1.00 51.16 237 ASN A CA 1
ATOM 1939 C C . ASN A 1 237 ? 0.907 5.111 32.759 1.00 51.16 237 ASN A C 1
ATOM 1941 O O . ASN A 1 237 ? 0.694 6.306 32.924 1.00 51.16 237 ASN A O 1
ATOM 1945 N N . SER A 1 238 ? 1.528 4.646 31.675 1.00 49.53 238 SER A N 1
ATOM 1946 C CA . SER A 1 238 ? 1.917 5.490 30.540 1.00 49.53 238 SER A CA 1
ATOM 1947 C C . SER A 1 238 ? 0.685 6.007 29.805 1.00 49.53 238 SER A C 1
ATOM 1949 O O . SER A 1 238 ? 0.593 7.212 29.594 1.00 49.53 238 SER A O 1
ATOM 1951 N N . LEU A 1 239 ? -0.313 5.146 29.557 1.00 49.62 239 LEU A N 1
ATOM 1952 C CA . LEU A 1 239 ? -1.627 5.485 28.997 1.00 49.62 239 LEU A CA 1
ATOM 1953 C C . LEU A 1 239 ? -2.316 6.613 29.780 1.00 49.62 239 LEU A C 1
ATOM 1955 O O . LEU A 1 239 ? -2.794 7.586 29.196 1.00 49.62 239 LEU A O 1
ATOM 1959 N N . ARG A 1 240 ? -2.272 6.533 31.116 1.00 48.44 240 ARG A N 1
ATOM 1960 C CA . ARG A 1 240 ? -2.775 7.565 32.039 1.00 48.44 240 ARG A CA 1
ATOM 1961 C C . ARG A 1 240 ? -1.866 8.801 32.134 1.00 48.44 240 ARG A C 1
ATOM 1963 O O . ARG A 1 240 ? -2.370 9.906 32.320 1.00 48.44 240 ARG A O 1
ATOM 1970 N N . LYS A 1 241 ? -0.543 8.648 31.997 1.00 41.81 241 LYS A N 1
ATOM 1971 C CA . LYS A 1 241 ? 0.467 9.725 32.089 1.00 41.81 241 LYS A CA 1
ATOM 1972 C C . LYS A 1 241 ? 0.795 10.406 30.754 1.00 41.81 241 LYS A C 1
ATOM 1974 O O . LYS A 1 241 ? 1.528 11.394 30.777 1.00 41.81 241 LYS A O 1
ATOM 1979 N N . PHE A 1 242 ? 0.228 9.989 29.613 1.00 45.91 242 PHE A N 1
ATOM 1980 C CA . PHE A 1 242 ? 0.457 10.611 28.288 1.00 45.91 242 PHE A CA 1
ATOM 1981 C C . PHE A 1 242 ? 0.075 12.098 28.204 1.00 45.91 242 PHE A C 1
ATOM 1983 O O . PHE A 1 242 ? 0.287 12.728 27.174 1.00 45.91 242 PHE A O 1
ATOM 1990 N N . GLY A 1 243 ? -0.430 12.702 29.283 1.00 40.81 243 GLY A N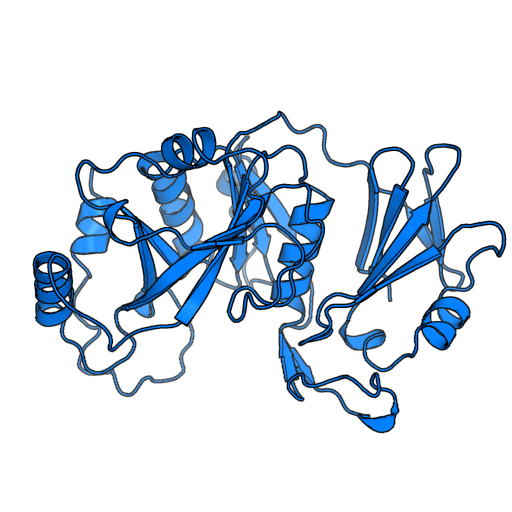 1
ATOM 1991 C CA . GLY A 1 243 ? -0.453 14.154 29.430 1.00 40.81 243 GLY A CA 1
ATOM 1992 C C . GLY A 1 243 ? 0.929 14.820 29.532 1.00 40.81 243 GLY A C 1
ATOM 1993 O O . GLY A 1 243 ? 1.002 16.020 29.286 1.00 40.81 243 GLY A O 1
ATOM 1994 N N . ARG A 1 244 ? 2.025 14.128 29.910 1.00 37.94 244 ARG A N 1
ATOM 1995 C CA . ARG A 1 244 ? 3.334 14.776 30.164 1.00 37.94 244 ARG A CA 1
ATOM 1996 C C . ARG A 1 244 ? 4.543 13.832 29.938 1.00 37.94 244 ARG A C 1
ATOM 1998 O O . ARG A 1 244 ? 4.847 13.010 30.788 1.00 37.94 244 ARG A O 1
ATOM 2005 N N . ARG A 1 245 ? 5.316 14.041 28.857 1.00 36.59 245 ARG A N 1
ATOM 2006 C CA . ARG A 1 245 ? 6.766 13.705 28.730 1.00 36.59 245 ARG A CA 1
ATOM 2007 C C . ARG A 1 245 ? 7.243 12.232 28.619 1.00 36.59 245 ARG A C 1
ATOM 2009 O O . ARG A 1 245 ? 8.233 11.878 29.253 1.00 36.59 245 ARG A O 1
ATOM 2016 N N . SER A 1 246 ? 6.685 11.390 27.747 1.00 38.97 246 SER A N 1
ATOM 2017 C CA . SER A 1 246 ? 7.411 10.167 27.324 1.00 38.97 246 SER A CA 1
ATOM 2018 C C . SER A 1 246 ? 8.149 10.409 26.000 1.00 38.97 246 SER A C 1
ATOM 2020 O O . SER A 1 246 ? 7.530 10.417 24.941 1.00 38.97 246 SER A O 1
ATOM 2022 N N . GLN A 1 247 ? 9.463 10.664 26.065 1.00 41.16 247 GLN A N 1
ATOM 2023 C CA . GLN A 1 247 ? 10.355 10.852 24.901 1.00 41.16 247 GLN A CA 1
ATOM 2024 C C . GLN A 1 247 ? 11.140 9.580 24.517 1.00 41.16 247 GLN A C 1
ATOM 2026 O O . GLN A 1 247 ? 11.946 9.618 23.597 1.00 41.16 247 GLN A O 1
ATOM 2031 N N . LYS A 1 248 ? 10.944 8.453 25.218 1.00 39.53 248 LYS A N 1
ATOM 2032 C CA . LYS A 1 248 ? 11.825 7.271 25.106 1.00 39.53 248 LYS A CA 1
ATOM 2033 C C . LYS A 1 248 ? 11.391 6.211 24.086 1.00 39.53 248 LYS A C 1
ATOM 2035 O O . LYS A 1 248 ? 12.060 5.196 23.953 1.00 39.53 248 LYS A O 1
ATOM 2040 N N . PHE A 1 249 ? 10.308 6.443 23.351 1.00 44.31 249 PHE A N 1
ATOM 2041 C CA . PHE A 1 249 ? 9.798 5.515 22.342 1.00 44.31 249 PHE A CA 1
ATOM 2042 C C . PHE A 1 249 ? 9.467 6.323 21.095 1.00 44.31 249 PHE A C 1
ATOM 2044 O O . PHE A 1 249 ? 8.465 7.034 21.076 1.00 44.31 249 PHE A O 1
ATOM 2051 N N . CYS A 1 250 ? 10.334 6.310 20.089 1.00 39.19 250 CYS A N 1
ATOM 2052 C CA . CYS A 1 250 ? 10.055 6.998 18.834 1.00 39.19 250 CYS A CA 1
ATOM 2053 C C . CYS A 1 250 ? 10.547 6.152 17.667 1.00 39.19 250 CYS A C 1
ATOM 2055 O O . CYS A 1 250 ? 11.733 6.133 17.358 1.00 39.19 250 CYS A O 1
ATOM 2057 N N . MET A 1 251 ? 9.603 5.498 16.995 1.00 50.12 251 MET A N 1
ATOM 2058 C CA . MET A 1 251 ? 9.677 5.356 15.545 1.00 50.12 251 MET A CA 1
ATOM 2059 C C . MET A 1 251 ? 8.553 6.209 14.963 1.00 50.12 251 MET A C 1
ATOM 2061 O O . MET A 1 251 ? 7.425 6.146 15.448 1.00 50.12 251 MET A O 1
ATOM 2065 N N . ASN A 1 252 ? 8.840 7.019 13.950 1.00 52.38 252 ASN A N 1
ATOM 2066 C CA . ASN A 1 252 ? 7.786 7.637 13.150 1.00 52.38 252 ASN A CA 1
ATOM 2067 C C . ASN A 1 252 ? 7.331 6.587 12.136 1.00 52.38 252 ASN A C 1
ATOM 2069 O O . ASN A 1 252 ? 8.175 6.061 11.413 1.00 52.38 252 ASN A O 1
ATOM 2073 N N . LYS A 1 253 ? 6.034 6.272 12.076 1.00 62.03 253 LYS A N 1
ATOM 2074 C CA . LYS A 1 253 ? 5.502 5.397 11.023 1.00 62.03 253 LYS A CA 1
ATOM 2075 C C . LYS A 1 253 ? 4.717 6.210 10.003 1.00 62.03 253 LYS A C 1
ATOM 2077 O O . LYS A 1 253 ? 4.035 7.177 10.359 1.00 62.03 253 LYS A O 1
ATOM 2082 N N . LEU A 1 254 ? 4.831 5.813 8.736 1.00 58.31 254 LEU A N 1
ATOM 2083 C CA . LEU A 1 254 ? 3.879 6.207 7.704 1.00 58.31 254 LEU A CA 1
ATOM 2084 C C . LEU A 1 254 ? 2.561 5.530 8.033 1.00 58.31 254 LEU A C 1
ATOM 2086 O O . LEU A 1 254 ? 2.526 4.308 8.134 1.00 58.31 254 LEU A O 1
ATOM 2090 N N . ILE A 1 255 ? 1.501 6.308 8.206 1.00 65.25 255 ILE A N 1
ATOM 2091 C CA . ILE A 1 255 ? 0.236 5.740 8.667 1.00 65.25 255 ILE A CA 1
ATOM 2092 C C . ILE A 1 255 ? -0.880 6.015 7.680 1.00 65.25 255 ILE A C 1
ATOM 2094 O O . ILE A 1 255 ? -1.670 5.120 7.411 1.00 65.25 255 ILE A O 1
ATOM 2098 N N . LEU A 1 256 ? -0.923 7.211 7.099 1.00 73.06 256 LEU A N 1
ATOM 2099 C CA . LEU A 1 256 ? -1.978 7.614 6.178 1.00 73.06 256 LEU A CA 1
ATOM 2100 C C . LEU A 1 256 ? -1.380 8.306 4.963 1.00 73.06 256 LEU A C 1
ATOM 2102 O O . LEU A 1 256 ? -0.503 9.167 5.091 1.00 73.06 256 LEU A O 1
ATOM 2106 N N . ARG A 1 257 ? -1.898 7.960 3.787 1.00 78.88 257 ARG A N 1
ATOM 2107 C CA . ARG A 1 257 ? -1.484 8.570 2.528 1.00 78.88 257 ARG A CA 1
ATOM 2108 C C . ARG A 1 257 ? -2.647 8.739 1.565 1.00 78.88 257 ARG A C 1
ATOM 2110 O O . ARG A 1 257 ? -3.519 7.876 1.491 1.00 78.88 257 ARG A O 1
ATOM 2117 N N . THR A 1 258 ? -2.659 9.841 0.827 1.00 76.19 258 THR A N 1
ATOM 2118 C CA . THR A 1 258 ? -3.669 10.081 -0.211 1.00 76.19 258 THR A CA 1
ATOM 2119 C C . THR A 1 258 ? -3.366 9.303 -1.491 1.00 76.19 258 THR A C 1
ATOM 2121 O O . THR A 1 258 ? -2.217 8.955 -1.776 1.00 76.19 258 THR A O 1
ATOM 2124 N N . ALA A 1 259 ? -4.392 9.091 -2.319 1.00 70.12 259 ALA A N 1
ATOM 2125 C CA . ALA A 1 259 ? -4.268 8.434 -3.624 1.00 70.12 259 ALA A CA 1
ATOM 2126 C C . ALA A 1 259 ? -3.449 9.228 -4.668 1.00 70.12 259 ALA A C 1
ATOM 2128 O O . ALA A 1 259 ? -3.181 8.729 -5.768 1.00 70.12 259 ALA A O 1
ATOM 2129 N N . VAL A 1 260 ? -3.047 10.466 -4.354 1.00 69.00 260 VAL A N 1
ATOM 2130 C CA . VAL A 1 260 ? -2.108 11.254 -5.173 1.00 69.00 260 VAL A CA 1
ATOM 2131 C C . VAL A 1 260 ? -0.734 10.584 -5.192 1.00 69.00 260 VAL A C 1
ATOM 2133 O O . VAL A 1 260 ? -0.031 10.621 -6.202 1.00 69.00 260 VAL A O 1
ATOM 2136 N N . HIS A 1 261 ? -0.382 9.890 -4.111 1.00 73.31 261 HIS A N 1
ATOM 2137 C CA . HIS A 1 261 ? 0.872 9.168 -4.004 1.00 73.31 261 HIS A CA 1
ATOM 2138 C C . HIS A 1 261 ? 0.699 7.698 -4.310 1.00 73.31 261 HIS A C 1
ATOM 2140 O O . HIS A 1 261 ? 0.272 6.904 -3.483 1.00 73.31 261 HIS A O 1
ATOM 2146 N N . VAL A 1 262 ? 1.145 7.331 -5.497 1.00 67.56 262 VAL A N 1
ATOM 2147 C CA . VAL A 1 262 ? 1.105 5.976 -6.050 1.00 67.56 262 VAL A CA 1
ATOM 2148 C C . VAL A 1 262 ? 2.161 5.025 -5.466 1.00 67.56 262 VAL A C 1
ATOM 2150 O O . VAL A 1 262 ? 2.440 3.973 -6.036 1.00 67.56 262 VAL A O 1
ATOM 2153 N N . PHE A 1 263 ? 2.837 5.400 -4.379 1.00 66.38 263 PHE A N 1
ATOM 2154 C CA . PHE A 1 263 ? 4.093 4.750 -4.023 1.00 66.38 263 PHE A CA 1
ATOM 2155 C C . PHE A 1 263 ? 4.499 4.897 -2.569 1.00 66.38 263 PHE A C 1
ATOM 2157 O O . PHE A 1 263 ? 4.309 5.971 -2.019 1.00 66.38 263 PHE A O 1
ATOM 2164 N N . THR A 1 264 ? 5.150 3.893 -1.973 1.00 62.31 264 THR A N 1
ATOM 2165 C CA . THR A 1 264 ? 5.729 3.976 -0.620 1.00 62.31 264 THR A CA 1
ATOM 2166 C C . THR A 1 264 ? 7.155 3.412 -0.569 1.00 62.31 264 THR A C 1
ATOM 2168 O O . THR A 1 264 ? 7.420 2.365 -1.152 1.00 62.31 264 THR A O 1
ATOM 2171 N N . ASN A 1 265 ? 8.079 4.109 0.112 1.00 57.97 265 ASN A N 1
ATOM 2172 C CA . ASN A 1 265 ? 9.464 3.648 0.296 1.00 57.97 265 ASN A CA 1
ATOM 2173 C C . ASN A 1 265 ? 9.537 2.535 1.346 1.00 57.97 265 ASN A C 1
ATOM 2175 O O . ASN A 1 265 ? 10.081 1.464 1.087 1.00 57.97 265 ASN A O 1
ATOM 2179 N N . CYS A 1 266 ? 8.999 2.828 2.530 1.00 63.72 266 CYS A N 1
ATOM 2180 C CA . CYS A 1 266 ? 8.896 1.941 3.676 1.00 63.72 266 CYS A CA 1
ATOM 2181 C C . CYS A 1 266 ? 7.906 2.560 4.671 1.00 63.72 266 CYS A C 1
ATOM 2183 O O . CYS A 1 266 ? 7.997 3.754 4.962 1.00 63.72 266 CYS A O 1
ATOM 2185 N N . ILE A 1 267 ? 6.988 1.773 5.244 1.00 61.72 267 ILE A N 1
ATOM 2186 C CA . ILE A 1 267 ? 6.098 2.294 6.300 1.00 61.72 267 ILE A CA 1
ATOM 2187 C C . ILE A 1 267 ? 6.842 2.563 7.620 1.00 61.72 267 ILE A C 1
ATOM 2189 O O . ILE A 1 267 ? 6.419 3.392 8.425 1.00 61.72 267 ILE A O 1
ATOM 2193 N N . HIS A 1 268 ? 7.986 1.900 7.816 1.00 60.12 268 HIS A N 1
ATOM 2194 C CA . HIS A 1 268 ? 8.832 2.008 9.007 1.00 60.12 268 HIS A CA 1
ATOM 2195 C C . HIS A 1 268 ? 9.839 3.156 8.946 1.00 60.12 268 HIS A C 1
ATOM 2197 O O . HIS A 1 268 ? 10.362 3.553 9.984 1.00 60.12 268 HIS A O 1
ATOM 2203 N N . ASN A 1 269 ? 10.117 3.672 7.748 1.00 59.50 269 ASN A N 1
ATOM 2204 C CA . ASN A 1 269 ? 10.984 4.823 7.544 1.00 59.50 269 ASN A CA 1
ATOM 2205 C C . ASN A 1 269 ? 10.355 5.750 6.486 1.00 59.50 269 ASN A C 1
ATOM 2207 O O . ASN A 1 269 ? 10.679 5.647 5.303 1.00 59.50 269 ASN A O 1
ATOM 2211 N N . PRO A 1 270 ? 9.388 6.600 6.883 1.00 54.81 270 PRO A N 1
ATOM 2212 C CA . PRO A 1 270 ? 8.624 7.445 5.963 1.00 54.81 270 PRO A CA 1
ATOM 2213 C C . PRO A 1 270 ? 9.420 8.590 5.322 1.00 54.81 270 PRO A C 1
ATOM 2215 O O . PRO A 1 270 ? 8.841 9.367 4.558 1.00 54.81 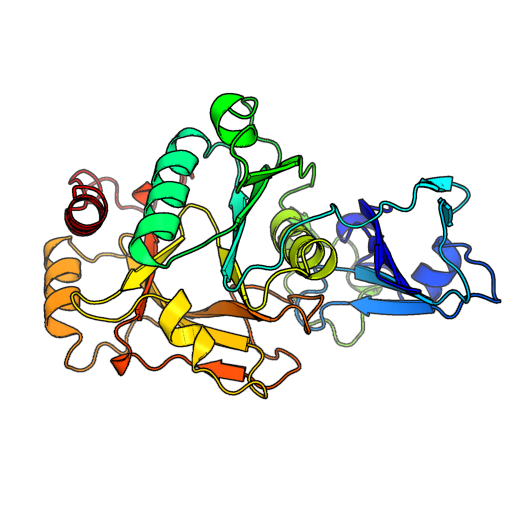270 PRO A O 1
ATOM 2218 N N . TYR A 1 271 ? 10.690 8.773 5.677 1.00 49.88 271 TYR A N 1
ATOM 2219 C CA . TYR A 1 271 ? 11.477 9.923 5.252 1.00 49.88 271 TYR A CA 1
ATOM 2220 C C . TYR A 1 271 ? 12.512 9.540 4.204 1.00 49.88 271 TYR A C 1
ATOM 2222 O O . TYR A 1 271 ? 13.233 8.608 4.526 1.00 49.88 271 TYR A O 1
ATOM 2230 N N . PRO A 1 272 ? 12.630 10.305 3.088 1.00 51.59 272 PRO A N 1
ATOM 2231 C CA . PRO A 1 272 ? 11.745 11.375 2.638 1.00 51.59 272 PRO A CA 1
ATOM 2232 C C . PRO A 1 272 ? 10.608 10.835 1.759 1.00 51.59 272 PRO A C 1
ATOM 2234 O O . PRO A 1 272 ? 10.804 10.247 0.692 1.00 51.59 272 PRO A O 1
ATOM 2237 N N . THR A 1 273 ? 9.376 11.124 2.166 1.00 58.88 273 THR A N 1
ATOM 2238 C CA . THR A 1 273 ? 8.214 11.047 1.281 1.00 58.88 273 THR A CA 1
ATOM 2239 C C . THR A 1 273 ? 8.203 12.297 0.403 1.00 58.88 273 THR A C 1
ATOM 2241 O O . THR A 1 273 ? 8.297 13.419 0.893 1.00 58.88 273 THR A O 1
ATOM 2244 N N . ARG A 1 274 ? 8.120 12.123 -0.922 1.00 64.38 274 ARG A N 1
ATOM 2245 C CA . ARG A 1 274 ? 7.756 13.233 -1.818 1.00 64.38 274 ARG A CA 1
ATOM 2246 C C . ARG A 1 274 ? 6.327 13.655 -1.466 1.00 64.38 274 ARG A C 1
ATOM 2248 O O . ARG A 1 274 ? 5.498 12.763 -1.321 1.00 64.38 274 ARG A O 1
ATOM 2255 N N . GLY A 1 275 ? 6.049 14.955 -1.362 1.00 74.81 275 GLY A N 1
ATOM 2256 C CA . GLY A 1 275 ? 4.727 15.482 -0.994 1.00 74.81 275 GLY A CA 1
ATOM 2257 C C . GLY A 1 275 ? 4.750 16.411 0.221 1.00 74.81 275 GLY A C 1
ATOM 2258 O O . GLY A 1 275 ? 5.806 16.636 0.817 1.00 74.81 275 GLY A O 1
ATOM 2259 N N . HIS A 1 276 ? 3.591 16.962 0.585 1.00 84.50 276 HIS A N 1
ATOM 2260 C CA . HIS A 1 276 ? 3.442 17.714 1.831 1.00 84.50 276 HIS A CA 1
ATOM 2261 C C . HIS A 1 276 ? 3.076 16.770 2.972 1.00 84.50 276 HIS A C 1
ATOM 2263 O O . HIS A 1 276 ? 1.955 16.265 3.089 1.00 84.50 276 HIS A O 1
ATOM 2269 N N . VAL A 1 277 ? 4.055 16.578 3.846 1.00 84.81 277 VAL A N 1
ATOM 2270 C CA . VAL A 1 277 ? 3.974 15.681 4.990 1.00 84.81 277 VAL A CA 1
ATOM 2271 C C . VAL A 1 277 ? 3.633 16.478 6.240 1.00 84.81 277 VAL A C 1
ATOM 2273 O O . VAL A 1 277 ? 4.242 17.513 6.506 1.00 84.81 277 VAL A O 1
ATOM 2276 N N . THR A 1 278 ? 2.714 15.960 7.050 1.00 87.06 278 THR A N 1
ATOM 2277 C CA . THR A 1 278 ? 2.512 16.435 8.421 1.00 87.06 278 THR A CA 1
ATOM 2278 C C . THR A 1 278 ? 2.651 15.293 9.417 1.00 87.06 278 THR A C 1
ATOM 2280 O O . THR A 1 278 ? 2.344 14.139 9.119 1.00 87.06 278 THR A O 1
ATOM 2283 N N . MET A 1 279 ? 3.115 15.602 10.622 1.00 84.69 279 MET A N 1
ATOM 2284 C CA . MET A 1 279 ? 3.085 14.665 11.739 1.00 84.69 279 MET A CA 1
ATOM 2285 C C . MET A 1 279 ? 1.847 14.963 12.575 1.00 84.69 279 MET A C 1
ATOM 2287 O O . MET A 1 279 ? 1.696 16.087 13.045 1.00 84.69 279 MET A O 1
ATOM 2291 N N . LEU A 1 280 ? 0.991 13.964 12.789 1.00 83.00 280 LEU A N 1
ATOM 2292 C CA . LEU A 1 280 ? -0.167 14.075 13.665 1.00 83.00 280 LEU A CA 1
ATOM 2293 C C . LEU A 1 280 ? 0.316 14.296 15.104 1.00 83.00 280 LEU A C 1
ATOM 2295 O O . LEU A 1 280 ? 0.981 13.410 15.662 1.00 83.00 280 LEU A O 1
ATOM 2299 N N . PRO A 1 281 ? 0.041 15.463 15.709 1.00 76.62 281 PRO A N 1
ATOM 2300 C CA . PRO A 1 281 ? 0.568 15.737 17.026 1.00 76.62 281 PRO A CA 1
ATOM 2301 C C . PRO A 1 281 ? -0.198 14.943 18.106 1.00 76.62 281 PRO A C 1
ATOM 2303 O O . PRO A 1 281 ? -1.366 14.585 17.922 1.00 76.62 281 PRO A O 1
ATOM 2306 N N . PRO A 1 282 ? 0.456 14.605 19.239 1.00 70.81 282 PRO A N 1
ATOM 2307 C CA . PRO A 1 282 ? -0.143 13.752 20.274 1.00 70.81 282 PRO A CA 1
ATOM 2308 C C . PRO A 1 282 ? -1.409 14.317 20.938 1.00 70.81 282 PRO A C 1
ATOM 2310 O O . PRO A 1 282 ? -2.144 13.582 21.598 1.00 70.81 282 PRO A O 1
ATOM 2313 N N . ASP A 1 283 ? -1.650 15.618 20.813 1.00 75.12 283 ASP A N 1
ATOM 2314 C CA . ASP A 1 283 ? -2.813 16.338 21.336 1.00 75.12 283 ASP A CA 1
ATOM 2315 C C . ASP A 1 283 ? -4.116 16.010 20.594 1.00 75.12 283 ASP A C 1
ATOM 2317 O O . ASP A 1 283 ? -5.181 16.075 21.205 1.00 75.12 283 ASP A O 1
ATOM 2321 N N . HIS A 1 284 ? -4.043 15.520 19.351 1.00 76.81 284 HIS A N 1
ATOM 2322 C CA . HIS A 1 284 ? -5.194 14.910 18.673 1.00 76.81 284 HIS A CA 1
ATOM 2323 C C . HIS A 1 284 ? -5.616 13.574 19.303 1.00 76.81 284 HIS A C 1
ATOM 2325 O O . HIS A 1 284 ? -6.657 13.020 18.956 1.00 76.81 284 HIS A O 1
ATOM 2331 N N . GLY A 1 285 ? -4.828 13.044 20.244 1.00 75.75 285 GLY A N 1
ATOM 2332 C CA . GLY A 1 285 ? -5.183 11.860 21.015 1.00 75.75 285 GLY A CA 1
ATOM 2333 C C . GLY A 1 285 ? -5.097 10.558 20.228 1.00 75.75 285 GLY A C 1
ATOM 2334 O O . GLY A 1 285 ? -5.713 9.584 20.645 1.00 75.75 285 GLY A O 1
ATOM 2335 N N . PHE A 1 286 ? -4.356 10.513 19.123 1.00 80.81 286 PHE A N 1
ATOM 2336 C CA . PHE A 1 286 ? -4.086 9.277 18.392 1.00 80.81 286 PHE A CA 1
ATOM 2337 C C . PHE A 1 286 ? -2.690 8.751 18.720 1.00 80.81 286 PHE A C 1
ATOM 2339 O O . PHE A 1 286 ? -1.717 9.502 18.782 1.00 80.81 286 PHE A O 1
ATOM 2346 N N . TYR A 1 287 ? -2.599 7.441 18.893 1.00 77.19 287 TYR A N 1
ATOM 2347 C CA . TYR A 1 287 ? -1.382 6.725 19.240 1.00 77.19 287 TYR A CA 1
ATOM 2348 C C . TYR A 1 287 ? -1.260 5.517 18.329 1.00 77.19 287 TYR A C 1
ATOM 2350 O O . TYR A 1 287 ? -2.259 4.871 18.036 1.00 77.19 287 TYR A O 1
ATOM 2358 N N . PHE A 1 288 ? -0.053 5.196 17.889 1.00 78.00 288 PHE A N 1
ATOM 2359 C CA . PHE A 1 288 ? 0.196 3.970 17.145 1.00 78.00 288 PHE A CA 1
ATOM 2360 C C . PHE A 1 288 ? 0.843 2.940 18.070 1.00 78.00 288 PHE A C 1
ATOM 2362 O O . PHE A 1 288 ? 1.804 3.269 18.764 1.00 78.00 288 PHE A O 1
ATOM 2369 N N . PHE A 1 289 ? 0.327 1.716 18.066 1.00 73.00 289 PHE A N 1
ATOM 2370 C CA . PHE A 1 289 ? 0.809 0.582 18.840 1.00 73.00 289 PHE A CA 1
ATOM 2371 C C . PHE A 1 289 ? 1.148 -0.585 17.923 1.00 73.00 289 PHE A C 1
ATOM 2373 O O . PHE A 1 289 ? 0.391 -0.900 17.016 1.00 73.00 289 PHE A O 1
ATOM 2380 N N . HIS A 1 290 ? 2.261 -1.253 18.198 1.00 68.62 290 HIS A N 1
ATOM 2381 C CA . HIS A 1 290 ? 2.575 -2.563 17.631 1.00 68.62 290 HIS A CA 1
ATOM 2382 C C . HIS A 1 290 ? 2.386 -3.610 18.734 1.00 68.62 290 HIS A C 1
ATOM 2384 O O . HIS A 1 290 ? 3.085 -3.536 19.746 1.00 68.62 290 HIS A O 1
ATOM 2390 N N . LEU A 1 291 ? 1.433 -4.531 18.577 1.00 64.38 291 LEU A N 1
ATOM 2391 C CA . LEU A 1 291 ? 1.055 -5.539 19.570 1.00 64.38 291 LEU A CA 1
ATOM 2392 C C . LEU A 1 291 ? 1.753 -6.869 19.287 1.00 64.38 291 LEU A C 1
ATOM 2394 O O . LEU A 1 291 ? 1.332 -7.650 18.441 1.00 64.38 291 LEU A O 1
ATOM 2398 N N . TYR A 1 292 ? 2.792 -7.174 20.063 1.00 53.41 292 TYR A N 1
ATOM 2399 C CA . TYR A 1 292 ? 3.546 -8.420 19.903 1.00 53.41 292 TYR A CA 1
ATOM 2400 C C . TYR A 1 292 ? 2.684 -9.688 20.066 1.00 53.41 292 TYR A C 1
ATOM 2402 O O . TYR A 1 292 ? 2.904 -10.667 19.357 1.00 53.41 292 TYR A O 1
ATOM 2410 N N . THR A 1 293 ? 1.679 -9.664 20.951 1.00 52.06 293 THR A N 1
ATOM 2411 C CA . THR A 1 293 ? 0.762 -10.794 21.208 1.00 52.06 293 THR A CA 1
ATOM 2412 C C . THR A 1 293 ? -0.121 -11.156 20.015 1.00 52.06 293 THR A C 1
ATOM 2414 O O . THR A 1 293 ? -0.643 -12.266 19.975 1.00 52.06 293 THR A O 1
ATOM 2417 N N . ALA A 1 294 ? -0.279 -10.248 19.049 1.00 50.03 294 ALA A N 1
ATOM 2418 C CA . ALA A 1 294 ? -0.960 -10.520 17.787 1.00 50.03 294 ALA A CA 1
ATOM 2419 C C . ALA A 1 294 ? -0.013 -11.110 16.724 1.00 50.03 294 ALA A C 1
ATOM 2421 O O . ALA A 1 294 ? -0.483 -11.704 15.758 1.00 50.03 294 ALA A O 1
ATOM 2422 N N . SER A 1 295 ? 1.309 -10.998 16.907 1.00 48.41 295 SER A N 1
ATOM 2423 C CA . SER A 1 295 ? 2.291 -11.546 15.974 1.00 48.41 295 SER A CA 1
ATOM 2424 C C . SER A 1 295 ? 2.571 -13.017 16.314 1.00 48.41 295 SER A C 1
ATOM 2426 O O . SER A 1 295 ? 3.062 -13.352 17.391 1.00 48.41 295 SER A O 1
ATOM 2428 N N . THR A 1 296 ? 2.312 -13.928 15.380 1.00 45.25 296 THR A N 1
ATOM 2429 C CA . THR A 1 296 ? 2.580 -15.377 15.524 1.00 45.25 296 THR A CA 1
ATOM 2430 C C . THR A 1 296 ? 4.076 -15.735 15.432 1.00 45.25 296 THR A C 1
ATOM 2432 O O . THR A 1 296 ? 4.457 -16.902 15.309 1.00 45.25 296 THR A O 1
ATOM 2435 N N . LYS A 1 297 ? 4.968 -14.737 15.468 1.00 48.31 297 LYS A N 1
ATOM 2436 C CA . LYS A 1 297 ? 6.410 -14.900 15.261 1.00 48.31 297 LYS A CA 1
ATOM 2437 C C . LYS A 1 297 ? 7.044 -15.527 16.510 1.00 48.31 297 LYS A C 1
ATOM 2439 O O . LYS A 1 297 ? 7.436 -14.832 17.436 1.00 48.31 297 LYS A O 1
ATOM 2444 N N . ASN A 1 298 ? 7.219 -16.849 16.485 1.00 39.94 298 ASN A N 1
ATOM 2445 C CA . ASN A 1 298 ? 7.904 -17.703 17.477 1.00 39.94 298 ASN A CA 1
ATOM 2446 C C . ASN A 1 298 ? 9.404 -17.385 17.734 1.00 39.94 298 ASN A C 1
ATOM 2448 O O . ASN A 1 298 ? 10.181 -18.269 18.094 1.00 39.94 298 ASN A O 1
ATOM 2452 N N . ARG A 1 299 ? 9.868 -16.144 17.555 1.00 40.44 299 ARG A N 1
ATOM 2453 C CA . ARG A 1 299 ? 11.189 -15.724 18.039 1.00 40.44 299 ARG A CA 1
ATOM 2454 C C . ARG A 1 299 ? 11.002 -15.063 19.385 1.00 40.44 299 ARG A C 1
ATOM 2456 O O . ARG A 1 299 ? 10.424 -13.990 19.441 1.00 40.44 299 ARG A O 1
ATOM 2463 N N . ALA A 1 300 ? 11.521 -15.686 20.436 1.00 31.09 300 ALA A N 1
ATOM 2464 C CA . ALA A 1 300 ? 11.557 -15.097 21.761 1.00 31.09 300 ALA A CA 1
ATOM 2465 C C . ALA A 1 300 ? 12.115 -13.659 21.693 1.00 31.09 300 ALA A C 1
ATOM 2467 O O . ALA A 1 300 ? 13.317 -13.455 21.541 1.00 31.09 300 ALA A O 1
ATOM 2468 N N . CYS A 1 301 ? 11.254 -12.654 21.885 1.00 37.38 301 CYS A N 1
ATOM 2469 C CA . CYS A 1 301 ? 11.591 -11.749 22.973 1.00 37.38 301 CYS A CA 1
ATOM 2470 C C . CYS A 1 301 ? 11.764 -12.641 24.208 1.00 37.38 301 CYS A C 1
ATOM 2472 O O . CYS A 1 301 ? 10.940 -13.536 24.415 1.00 37.38 301 CYS A O 1
ATOM 2474 N N . ASP A 1 302 ? 12.802 -12.422 25.009 1.00 34.72 302 ASP A N 1
ATOM 2475 C CA . ASP A 1 302 ? 12.987 -13.036 26.332 1.00 34.72 302 ASP A CA 1
ATOM 2476 C C . ASP A 1 302 ? 11.922 -12.523 27.335 1.00 34.72 302 ASP A C 1
ATOM 2478 O O . ASP A 1 302 ? 12.181 -11.962 28.393 1.00 34.72 302 ASP A O 1
ATOM 2482 N N . CYS A 1 303 ? 10.668 -12.621 26.909 1.00 38.84 303 CYS A N 1
ATOM 2483 C CA . CYS A 1 303 ? 9.444 -12.106 27.489 1.00 38.84 303 CYS A CA 1
ATOM 2484 C C . CYS A 1 303 ? 8.546 -13.280 27.939 1.00 38.84 303 CYS A C 1
ATOM 2486 O O . CYS A 1 303 ? 7.359 -13.077 28.205 1.00 38.84 303 CYS A O 1
ATOM 2488 N N . THR A 1 304 ? 9.083 -14.508 28.019 1.00 36.47 304 THR A N 1
ATOM 2489 C CA . THR A 1 304 ? 8.374 -15.748 28.407 1.00 36.47 304 THR A CA 1
ATOM 2490 C C . THR A 1 304 ? 7.703 -15.657 29.781 1.00 36.47 304 THR A C 1
ATOM 2492 O O . THR A 1 304 ? 6.771 -16.407 30.057 1.00 36.47 304 THR A O 1
ATOM 2495 N N . VAL A 1 305 ? 8.107 -14.691 30.610 1.00 35.81 305 VAL A N 1
ATOM 2496 C CA . VAL A 1 305 ? 7.530 -14.428 31.936 1.00 35.81 305 VAL A CA 1
ATOM 2497 C C . VAL A 1 305 ? 6.398 -13.381 31.912 1.00 35.81 305 VAL A C 1
ATOM 2499 O O . VAL A 1 305 ? 5.543 -13.397 32.790 1.00 35.81 305 VAL A O 1
ATOM 2502 N N . TYR A 1 306 ? 6.331 -12.486 30.914 1.00 34.72 306 TYR A N 1
ATOM 2503 C CA . TYR A 1 306 ? 5.525 -11.250 31.010 1.00 34.72 306 TYR A CA 1
ATOM 2504 C C . TYR A 1 306 ? 4.286 -11.170 30.102 1.00 34.72 306 TYR A C 1
ATOM 2506 O O . TYR A 1 306 ? 3.387 -10.383 30.387 1.00 34.72 306 TYR A O 1
ATOM 2514 N N . CYS A 1 307 ? 4.187 -11.980 29.043 1.00 36.06 307 CYS A N 1
ATOM 2515 C CA . CYS A 1 307 ? 3.047 -11.946 28.107 1.00 36.06 307 CYS A CA 1
ATOM 2516 C C . CYS A 1 307 ? 1.854 -12.843 28.501 1.00 36.06 307 CYS A C 1
ATOM 2518 O O . CYS A 1 307 ? 0.931 -13.004 27.709 1.00 36.06 307 CYS A O 1
ATOM 2520 N N . GLN A 1 308 ? 1.833 -13.423 29.706 1.00 35.44 308 GLN A N 1
ATOM 2521 C CA . GLN A 1 308 ? 0.743 -14.316 30.134 1.00 35.44 308 GLN A CA 1
ATOM 2522 C C . GLN A 1 308 ? -0.509 -13.597 30.667 1.00 35.44 308 GLN A C 1
ATOM 2524 O O . GLN A 1 308 ? -1.427 -14.254 31.155 1.00 35.44 308 GLN A O 1
ATOM 2529 N N . VAL A 1 309 ? -0.583 -12.264 30.582 1.00 35.66 309 VAL A N 1
ATOM 2530 C CA . VAL A 1 309 ? -1.752 -11.509 31.059 1.00 35.66 309 VAL A CA 1
ATOM 2531 C C . VAL A 1 309 ? -2.472 -10.843 29.881 1.00 35.66 309 VAL A C 1
ATOM 2533 O O . VAL A 1 309 ? -1.838 -10.095 29.136 1.00 35.66 309 VAL A O 1
ATOM 2536 N N . PRO A 1 310 ? -3.785 -11.083 29.692 1.00 37.66 310 PRO A N 1
ATOM 2537 C CA . PRO A 1 310 ? -4.560 -10.467 28.618 1.00 37.66 310 PRO A CA 1
ATOM 2538 C C . PRO A 1 310 ? -4.560 -8.931 28.721 1.00 37.66 310 PRO A C 1
ATOM 2540 O O . PRO A 1 310 ? -4.806 -8.355 29.787 1.00 37.66 310 PRO A O 1
ATOM 2543 N N . ASP A 1 311 ? -4.285 -8.258 27.598 1.00 39.91 311 ASP A N 1
ATOM 2544 C CA . ASP A 1 311 ? -4.262 -6.796 27.505 1.00 39.91 311 ASP A CA 1
ATOM 2545 C C . ASP A 1 311 ? -5.688 -6.224 27.590 1.00 39.91 311 ASP A C 1
ATOM 2547 O O . ASP A 1 311 ? -6.494 -6.325 26.660 1.00 39.91 311 ASP A O 1
ATOM 2551 N N . ARG A 1 312 ? -6.004 -5.604 28.733 1.00 36.12 312 ARG A N 1
ATOM 2552 C CA . ARG A 1 312 ? -7.305 -4.977 28.989 1.00 36.12 312 ARG A CA 1
ATOM 2553 C C . ARG A 1 312 ? -7.579 -3.745 28.133 1.00 36.12 312 ARG A C 1
ATOM 2555 O O . ARG A 1 312 ? -8.743 -3.457 27.918 1.00 36.12 312 ARG A O 1
ATOM 2562 N N . SER A 1 313 ? -6.576 -3.024 27.632 1.00 35.25 313 SER A N 1
ATOM 2563 C CA . SER A 1 313 ? -6.810 -1.836 26.793 1.00 35.25 313 SER A CA 1
ATOM 2564 C C . SER A 1 313 ? -7.302 -2.217 25.390 1.00 35.25 313 SER A C 1
ATOM 2566 O O . SER A 1 313 ? -8.155 -1.542 24.805 1.00 35.25 313 SER A O 1
ATOM 2568 N N . PHE A 1 314 ? -6.847 -3.372 24.901 1.00 39.62 314 PHE A N 1
ATOM 2569 C CA . PHE A 1 314 ? -7.386 -4.040 23.722 1.00 39.62 314 PHE A CA 1
ATOM 2570 C C . PHE A 1 314 ? -8.774 -4.627 24.001 1.00 39.62 314 PHE A C 1
ATOM 2572 O O . PHE A 1 314 ? -9.703 -4.399 23.233 1.00 39.62 314 PHE A O 1
ATOM 2579 N N . GLN A 1 315 ? -8.974 -5.293 25.146 1.00 37.50 315 GLN A N 1
ATOM 2580 C CA . GLN A 1 315 ? -10.311 -5.762 25.521 1.00 37.50 315 GLN A CA 1
ATOM 2581 C C . GLN A 1 315 ? -11.298 -4.602 25.654 1.00 37.50 315 GLN A C 1
ATOM 2583 O O . GLN A 1 315 ? -12.353 -4.678 25.056 1.00 37.50 315 GLN A O 1
ATOM 2588 N N . GLU A 1 316 ? -10.981 -3.502 26.330 1.00 37.59 316 GLU A N 1
ATOM 2589 C CA . GLU A 1 316 ? -11.863 -2.332 26.478 1.00 37.59 316 GLU A CA 1
ATOM 2590 C C . GLU A 1 316 ? -12.147 -1.625 25.146 1.00 37.59 316 GLU A C 1
ATOM 2592 O O . GLU A 1 316 ? -13.171 -0.970 25.007 1.00 37.59 316 GLU A O 1
ATOM 2597 N N . SER A 1 317 ? -11.286 -1.765 24.138 1.00 37.81 317 SER A N 1
ATOM 2598 C CA . SER A 1 317 ? -11.581 -1.282 22.783 1.00 37.81 317 SER A CA 1
ATOM 2599 C C . SER A 1 317 ? -12.331 -2.301 21.910 1.00 37.81 317 SER A C 1
ATOM 2601 O O . SER A 1 317 ? -12.920 -1.916 20.899 1.00 37.81 317 SER A O 1
ATOM 2603 N N . LEU A 1 318 ? -12.368 -3.576 22.311 1.00 36.88 318 LEU A N 1
ATOM 2604 C CA . LEU A 1 318 ? -13.106 -4.653 21.645 1.00 36.88 318 LEU A CA 1
ATOM 2605 C C . LEU A 1 318 ? -14.439 -5.033 22.317 1.00 36.88 318 LEU A C 1
ATOM 2607 O O . LEU A 1 318 ? -15.299 -5.581 21.633 1.00 36.88 318 LEU A O 1
ATOM 2611 N N . SER A 1 319 ? -14.621 -4.751 23.610 1.00 30.50 319 SER A N 1
ATOM 2612 C CA . SER A 1 319 ? -15.727 -5.227 24.465 1.00 30.50 319 SER A CA 1
ATOM 2613 C C . SER A 1 319 ? -16.872 -4.224 24.652 1.00 30.50 319 SER A C 1
ATOM 2615 O O . SER A 1 319 ? -17.566 -4.253 25.667 1.00 30.50 319 SER A O 1
ATOM 2617 N N . PHE A 1 320 ? -17.111 -3.383 23.644 1.00 36.97 320 PHE A N 1
ATOM 2618 C CA . PHE A 1 320 ? -18.339 -2.593 23.512 1.00 36.97 320 PHE A CA 1
ATOM 2619 C C . PHE A 1 320 ? -19.108 -2.999 22.268 1.00 36.97 320 PHE A C 1
ATOM 2621 O O . PHE A 1 320 ? -18.446 -3.157 21.213 1.00 36.97 320 PHE A O 1
#

pLDDT: mean 77.87, std 19.44, range [30.5, 97.94]

Foldseek 3Di:
DWDAWADDFQKIKTKDQCLVPQLADPVRQCVQFVAPPVWDWDWDAQLAARQTIMIITGHPDDDQWGGTNNDIDGHHYQPPDAAAAEAEEEEEEQQLVLVVLLVVLCCPFAVHQAYEYEYADHPDDHDPVQCPDPRYHYDDQPHDQKHAADDPVSHDPSYNHDRIHRRSQFSSVLQCLARVQSYQKYFRDYSLKDKDFDVPQDHNSVVSVPDPPQAFWEKEWADEDPLDDAALVNVVVCVVVVVDDDPPGGFIFGTMGHSVDSGQNHRRHRPPDPGHYDYDDCVSRIYMYRHVVSDPPPDDPVCVPGPPDDNVVSVVSSVD

Radius of gyration: 20.54 Å; chains: 1; bounding box: 47×42×64 Å

Organism: NCBI:txid1070528

InterPro domains:
  IPR008166 Glycosyltransferase family 92 [PF01697] (94-286)

Secondary structure (DSSP, 8-state):
-EEEEEEETTEEEEEE-HHHHTTS-HHHHHHHHT--TTSEEEEEE-TTT---EEEEEE-SS--SEEEETTEEEE-BPPP-PPPEEEEEEEEESS-TTTHHHHHHHHHHHH---EEEEEE---SSPPPHHHHTSTTEEEEE----SEEE-S-GGGS-TT----SEEEHHHHHHHHHHHHH---EEEEEEEETTEEEEEPTTPPPHHHHHTTS-TT--EEEEEEEEESSSS--HHHHHHHHHHTTS---S--EEEEEEEETT----S-SS---SPSS-EEEE-GGG-EEEEEEGGG-------S-TTTS-S--HHHHHHH--